Protein AF-A0A933MAH9-F1 (afdb_monomer_lite)

Radius of gyration: 19.7 Å; chains: 1; bounding box: 58×35×57 Å

pLDDT: mean 91.06, std 9.57, range [45.28, 98.75]

Structure (mmCIF, N/CA/C/O backbone):
data_AF-A0A933MAH9-F1
#
_entry.id   AF-A0A933MAH9-F1
#
loop_
_atom_site.group_PDB
_atom_site.id
_atom_site.type_symbol
_atom_site.label_atom_id
_atom_site.label_alt_id
_atom_site.label_comp_id
_atom_site.label_asym_id
_atom_site.label_entity_id
_atom_site.label_seq_id
_atom_site.pdbx_PDB_ins_code
_atom_site.Cartn_x
_atom_site.Cartn_y
_atom_site.Cartn_z
_atom_site.occupancy
_atom_site.B_iso_or_equiv
_atom_site.auth_seq_id
_atom_site.auth_comp_id
_atom_site.auth_asym_id
_atom_site.auth_atom_id
_atom_site.pdbx_PDB_model_num
ATOM 1 N N . MET A 1 1 ? 22.134 16.337 5.109 1.00 45.28 1 MET A N 1
ATOM 2 C CA . MET A 1 1 ? 21.932 15.089 4.341 1.00 45.28 1 MET A CA 1
ATOM 3 C C . MET A 1 1 ? 23.074 14.146 4.664 1.00 45.28 1 MET A C 1
ATOM 5 O O . MET A 1 1 ? 24.211 14.597 4.641 1.00 45.28 1 MET A O 1
ATOM 9 N N . ALA A 1 2 ? 22.791 12.891 5.014 1.00 50.41 2 ALA A N 1
ATOM 10 C CA . ALA A 1 2 ? 23.845 11.886 5.136 1.00 50.41 2 ALA A CA 1
ATOM 11 C C . ALA A 1 2 ? 24.509 11.683 3.763 1.00 50.41 2 ALA A C 1
ATOM 13 O O . ALA A 1 2 ? 23.813 11.666 2.746 1.00 50.41 2 ALA A O 1
ATOM 14 N N . VAL A 1 3 ? 25.836 11.566 3.727 1.00 59.84 3 VAL A N 1
ATOM 15 C CA . VAL A 1 3 ? 26.567 11.226 2.500 1.00 59.84 3 VAL A CA 1
ATOM 16 C C . VAL A 1 3 ? 26.144 9.815 2.085 1.00 59.84 3 VAL A C 1
ATOM 18 O O . VAL A 1 3 ? 26.281 8.875 2.866 1.00 59.84 3 VAL A O 1
ATOM 21 N N . ARG A 1 4 ? 25.585 9.672 0.878 1.00 71.50 4 ARG A N 1
ATOM 22 C CA . ARG A 1 4 ? 25.214 8.374 0.299 1.00 71.50 4 ARG A CA 1
ATOM 23 C C . ARG A 1 4 ? 26.494 7.673 -0.164 1.00 71.50 4 ARG A C 1
ATOM 25 O O . ARG A 1 4 ? 27.022 7.994 -1.223 1.00 71.50 4 ARG A O 1
ATOM 32 N N . ASP A 1 5 ? 27.005 6.740 0.632 1.00 83.75 5 ASP A N 1
ATOM 33 C CA . ASP A 1 5 ? 28.061 5.831 0.183 1.00 83.75 5 ASP A CA 1
ATOM 34 C C . ASP A 1 5 ? 27.448 4.735 -0.701 1.00 83.75 5 ASP A C 1
ATOM 36 O O . ASP A 1 5 ? 26.678 3.898 -0.222 1.00 83.75 5 ASP A O 1
ATOM 40 N N . LEU A 1 6 ? 27.782 4.743 -1.995 1.00 82.94 6 LEU A N 1
ATOM 41 C CA . LEU A 1 6 ? 27.211 3.823 -2.987 1.00 82.94 6 LEU A CA 1
ATOM 42 C C . LEU A 1 6 ? 27.444 2.354 -2.613 1.00 82.94 6 LEU A C 1
ATOM 44 O O . LEU A 1 6 ? 26.554 1.519 -2.780 1.00 82.94 6 LEU A O 1
ATOM 48 N N . LYS A 1 7 ? 28.610 2.041 -2.035 1.00 85.94 7 LYS A N 1
ATOM 49 C CA . LYS A 1 7 ? 28.950 0.682 -1.605 1.00 85.94 7 LYS A CA 1
ATOM 50 C C . LYS A 1 7 ? 28.037 0.206 -0.473 1.00 85.94 7 LYS A C 1
ATOM 52 O O . LYS A 1 7 ? 27.520 -0.910 -0.529 1.00 85.94 7 LYS A O 1
ATOM 57 N N . THR A 1 8 ? 27.811 1.041 0.537 1.00 87.62 8 THR A N 1
ATOM 58 C CA . THR A 1 8 ? 26.914 0.734 1.660 1.00 87.62 8 THR A CA 1
ATOM 59 C C . THR A 1 8 ? 25.459 0.618 1.202 1.00 87.62 8 THR A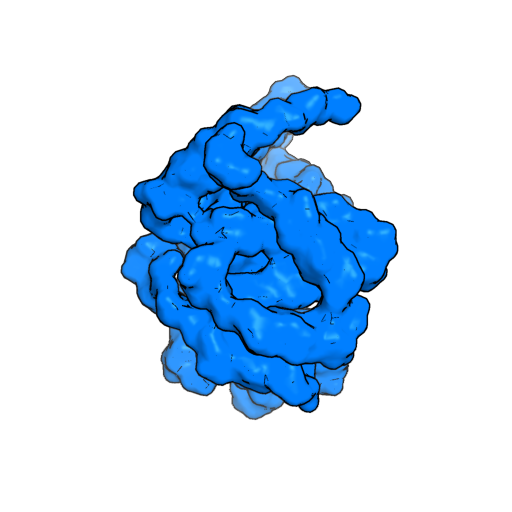 C 1
ATOM 61 O O . THR A 1 8 ? 24.757 -0.313 1.608 1.00 87.62 8 THR A O 1
ATOM 64 N N . GLU A 1 9 ? 25.009 1.497 0.304 1.00 88.56 9 GLU A N 1
ATOM 65 C CA . GLU A 1 9 ? 23.656 1.436 -0.261 1.00 88.56 9 GLU A CA 1
ATOM 66 C C . GLU A 1 9 ? 23.423 0.144 -1.052 1.00 88.56 9 GLU A C 1
ATOM 68 O O . GLU A 1 9 ? 22.397 -0.521 -0.867 1.00 88.56 9 GLU A O 1
ATOM 73 N N . TRP A 1 10 ? 24.402 -0.277 -1.854 1.00 90.75 10 TRP A N 1
ATOM 74 C CA . TRP A 1 10 ? 24.344 -1.552 -2.560 1.00 90.75 10 TRP A CA 1
ATOM 75 C C . TRP A 1 10 ? 24.313 -2.753 -1.612 1.00 90.75 10 TRP A C 1
ATOM 77 O O . TRP A 1 10 ? 23.506 -3.665 -1.801 1.00 90.75 10 TRP A O 1
ATOM 87 N N . LEU A 1 11 ? 25.145 -2.770 -0.564 1.00 92.00 11 LEU A N 1
ATOM 88 C CA . LEU A 1 11 ? 25.129 -3.851 0.430 1.00 92.00 11 LEU A CA 1
ATOM 89 C C . LEU A 1 11 ? 23.759 -3.979 1.104 1.00 92.00 11 LEU A C 1
ATOM 91 O O . LEU A 1 11 ? 23.271 -5.093 1.306 1.00 92.00 11 LEU A O 1
ATOM 95 N N . ARG A 1 12 ? 23.101 -2.849 1.381 1.00 91.62 12 ARG A N 1
ATOM 96 C CA . ARG A 1 12 ? 21.732 -2.818 1.899 1.00 91.62 12 ARG A CA 1
ATOM 97 C C . ARG A 1 12 ? 20.731 -3.421 0.908 1.00 91.62 12 ARG A C 1
ATOM 99 O O . ARG A 1 12 ? 19.920 -4.257 1.306 1.00 91.62 12 ARG A O 1
ATOM 106 N N . VAL A 1 13 ? 20.791 -3.049 -0.376 1.00 93.44 13 VAL A N 1
ATOM 107 C CA . VAL A 1 13 ? 19.940 -3.639 -1.431 1.00 93.44 13 VAL A CA 1
ATOM 108 C C . VAL A 1 13 ? 20.179 -5.141 -1.557 1.00 93.44 13 VAL A C 1
ATOM 110 O O . VAL A 1 13 ? 19.221 -5.914 -1.552 1.00 93.44 13 VAL A O 1
ATOM 113 N N . LYS A 1 14 ? 21.443 -5.574 -1.598 1.00 93.81 14 LYS A N 1
ATOM 114 C CA . LYS A 1 14 ? 21.827 -6.990 -1.645 1.00 93.81 14 LYS A CA 1
ATOM 115 C C . LYS A 1 14 ? 21.250 -7.768 -0.460 1.00 93.81 14 LYS A C 1
ATOM 117 O O . LYS A 1 14 ? 20.713 -8.855 -0.660 1.00 93.81 14 LYS A O 1
ATOM 122 N N . GLY A 1 15 ? 21.319 -7.200 0.745 1.00 94.69 15 GLY A N 1
ATOM 123 C CA . GLY A 1 15 ? 20.722 -7.783 1.946 1.00 94.69 15 GLY A CA 1
ATOM 124 C C . GLY A 1 15 ? 19.216 -7.998 1.799 1.00 94.69 15 GLY A C 1
ATOM 125 O O . GLY A 1 15 ? 18.733 -9.101 2.036 1.00 94.69 15 GLY A O 1
ATOM 126 N N . TYR A 1 16 ? 18.474 -6.990 1.333 1.00 95.06 16 TYR A N 1
ATOM 127 C CA . TYR A 1 16 ? 17.027 -7.123 1.140 1.00 95.06 16 TYR A CA 1
ATOM 128 C C . TYR A 1 16 ? 16.636 -8.051 -0.012 1.00 95.06 16 TYR A C 1
ATOM 130 O O . TYR A 1 16 ? 15.633 -8.753 0.117 1.00 95.06 16 TYR A O 1
ATOM 138 N N . ARG A 1 17 ? 17.420 -8.106 -1.098 1.00 94.94 17 ARG A N 1
ATOM 139 C CA . ARG A 1 17 ? 17.232 -9.073 -2.197 1.00 94.94 17 ARG A CA 1
ATOM 140 C C . ARG A 1 17 ? 17.380 -10.524 -1.722 1.00 94.94 17 ARG A C 1
ATOM 142 O O . ARG A 1 17 ? 16.740 -11.403 -2.282 1.00 94.94 17 ARG A O 1
ATOM 149 N N . ALA A 1 18 ? 18.194 -10.772 -0.694 1.00 95.06 18 ALA A N 1
ATOM 150 C CA . ALA A 1 18 ? 18.368 -12.100 -0.103 1.00 95.06 18 ALA A CA 1
ATOM 151 C C . ALA A 1 18 ? 17.252 -12.493 0.888 1.00 95.06 18 ALA A C 1
ATOM 153 O O . ALA A 1 18 ? 17.200 -13.640 1.323 1.00 95.06 18 ALA A O 1
ATOM 154 N N . MET A 1 19 ? 16.369 -11.561 1.266 1.00 95.62 19 MET A N 1
ATOM 155 C CA . MET A 1 19 ? 15.245 -11.831 2.165 1.00 95.62 19 MET A CA 1
ATOM 156 C C . MET A 1 19 ? 14.000 -12.257 1.385 1.00 95.62 19 MET A C 1
ATOM 158 O O . MET A 1 19 ? 13.736 -11.771 0.282 1.00 95.62 19 MET A O 1
ATOM 162 N N . THR A 1 20 ? 13.175 -13.103 1.998 1.00 94.62 20 THR A N 1
ATOM 163 C CA . THR A 1 20 ? 11.819 -13.355 1.500 1.00 94.62 20 THR A CA 1
ATOM 164 C C . THR A 1 20 ? 10.941 -12.109 1.700 1.00 94.62 20 THR A C 1
ATOM 166 O O . THR A 1 20 ? 11.200 -11.316 2.614 1.00 94.62 20 THR A O 1
ATOM 169 N N . PRO A 1 21 ? 9.886 -11.916 0.886 1.00 93.44 21 PRO A N 1
ATOM 170 C CA . PRO A 1 21 ? 8.887 -10.875 1.134 1.00 93.44 21 PRO A CA 1
ATOM 171 C C . PRO A 1 21 ? 8.311 -10.928 2.554 1.00 93.44 21 PRO A C 1
ATOM 173 O O . PRO A 1 21 ? 8.257 -9.902 3.230 1.00 93.44 21 PRO A O 1
ATOM 176 N N . GLN A 1 22 ? 7.998 -12.133 3.045 1.00 91.00 22 GLN A N 1
ATOM 177 C CA . GLN A 1 22 ? 7.487 -12.346 4.399 1.00 91.00 22 GLN A CA 1
ATOM 178 C C . GLN A 1 22 ? 8.461 -11.837 5.468 1.00 91.00 22 GLN A C 1
ATOM 180 O O . GLN A 1 22 ? 8.069 -11.091 6.364 1.00 91.00 22 GLN A O 1
ATOM 185 N N . ARG A 1 23 ? 9.764 -12.122 5.329 1.00 93.62 23 ARG A N 1
ATOM 186 C CA . ARG A 1 23 ? 10.766 -11.624 6.278 1.00 93.62 23 ARG A CA 1
ATOM 187 C C . ARG A 1 23 ? 10.844 -10.096 6.293 1.00 93.62 23 ARG A C 1
ATOM 189 O O . ARG A 1 23 ? 11.040 -9.493 7.347 1.00 93.62 23 ARG A O 1
ATOM 196 N N . ARG A 1 24 ? 10.698 -9.448 5.135 1.00 93.56 24 ARG A N 1
ATOM 197 C CA . ARG A 1 24 ? 10.665 -7.979 5.052 1.00 93.56 24 ARG A CA 1
ATOM 198 C C . ARG A 1 24 ? 9.419 -7.405 5.723 1.00 93.56 24 ARG A C 1
ATOM 200 O O . ARG A 1 24 ? 9.513 -6.385 6.407 1.00 93.56 24 ARG A O 1
ATOM 207 N N . PHE A 1 25 ? 8.284 -8.081 5.581 1.00 90.94 25 PHE A N 1
ATOM 208 C CA . PHE A 1 25 ? 7.043 -7.708 6.244 1.00 90.94 25 PHE A CA 1
ATOM 209 C C . PHE A 1 25 ? 7.142 -7.832 7.774 1.00 90.94 25 PHE A C 1
ATOM 211 O O . PHE A 1 25 ? 6.811 -6.881 8.476 1.00 90.94 25 PHE A O 1
ATOM 218 N N . GLU A 1 26 ? 7.712 -8.918 8.302 1.00 91.06 26 GLU A N 1
ATOM 219 C CA . GLU A 1 26 ? 7.963 -9.095 9.746 1.00 91.06 26 GLU A CA 1
ATOM 220 C C . GLU A 1 26 ? 8.827 -7.972 10.340 1.00 91.06 26 GLU A C 1
ATOM 222 O O . GLU A 1 26 ? 8.541 -7.455 11.422 1.00 91.06 26 GLU A O 1
ATOM 227 N N . ILE A 1 27 ? 9.880 -7.552 9.626 1.00 93.31 27 ILE A N 1
ATOM 228 C CA . ILE A 1 27 ? 10.715 -6.418 10.051 1.00 93.31 27 ILE A CA 1
ATOM 229 C C . ILE A 1 27 ? 9.862 -5.146 10.143 1.00 93.31 27 ILE A C 1
ATOM 231 O O . ILE A 1 27 ? 9.955 -4.411 11.128 1.00 93.31 27 ILE A O 1
ATOM 235 N N . ALA A 1 28 ? 9.009 -4.890 9.147 1.00 92.50 28 ALA A N 1
ATOM 236 C CA . ALA A 1 28 ? 8.112 -3.738 9.157 1.00 92.50 28 ALA A CA 1
ATOM 237 C C . ALA A 1 28 ? 7.119 -3.789 10.329 1.00 92.50 28 ALA A C 1
ATOM 239 O O . ALA A 1 28 ? 6.923 -2.778 11.003 1.00 92.50 28 ALA A O 1
ATOM 240 N N . GLN A 1 29 ? 6.559 -4.959 10.641 1.00 88.06 29 GLN A N 1
ATOM 241 C CA . GLN A 1 29 ? 5.685 -5.144 11.803 1.00 88.06 29 GLN A CA 1
ATOM 242 C C . GLN A 1 29 ? 6.402 -4.849 13.120 1.00 88.06 29 GLN A C 1
ATOM 244 O O . GLN A 1 29 ? 5.860 -4.142 13.970 1.00 88.06 29 GLN A O 1
ATOM 249 N N . GLY A 1 30 ? 7.645 -5.315 13.267 1.00 90.06 30 GLY A N 1
ATOM 250 C CA . GLY A 1 30 ? 8.473 -5.006 14.432 1.00 90.06 30 GLY A CA 1
ATOM 251 C C . GLY A 1 30 ? 8.710 -3.502 14.599 1.00 90.06 30 GLY A C 1
ATOM 252 O O . GLY A 1 30 ? 8.605 -2.979 15.713 1.00 90.06 30 GLY A O 1
ATOM 253 N N . LEU A 1 31 ? 8.956 -2.781 13.498 1.00 89.56 31 LEU A N 1
ATOM 254 C CA . LEU A 1 31 ? 9.081 -1.318 13.506 1.00 89.56 31 LEU A CA 1
ATOM 255 C C . LEU A 1 31 ? 7.773 -0.637 13.932 1.00 89.56 31 LEU A C 1
ATOM 257 O O . LEU A 1 31 ? 7.808 0.305 14.726 1.00 89.56 31 LEU A O 1
ATOM 261 N N . ILE A 1 32 ? 6.625 -1.115 13.441 1.00 86.12 32 ILE A N 1
ATOM 262 C CA . ILE A 1 32 ? 5.304 -0.561 13.772 1.00 86.12 32 ILE A CA 1
ATOM 263 C C . ILE A 1 32 ? 4.977 -0.760 15.247 1.00 86.12 32 ILE A C 1
ATOM 265 O O . ILE A 1 32 ? 4.647 0.204 15.944 1.00 86.12 32 ILE A O 1
ATOM 269 N N . HIS A 1 33 ? 5.130 -1.991 15.732 1.00 85.19 33 HIS A N 1
ATOM 270 C CA . HIS A 1 33 ? 4.910 -2.340 17.127 1.00 85.19 33 HIS A CA 1
ATOM 271 C C . HIS A 1 33 ? 5.796 -1.498 18.053 1.00 85.19 33 HIS A C 1
ATOM 273 O O . HIS A 1 33 ? 5.297 -0.842 18.969 1.00 85.19 33 HIS A O 1
ATOM 279 N N . THR A 1 34 ? 7.099 -1.437 17.764 1.00 87.94 34 THR A N 1
ATOM 280 C CA . THR A 1 34 ? 8.054 -0.648 18.555 1.00 87.94 34 THR A CA 1
ATOM 281 C C . THR A 1 34 ? 7.698 0.838 18.544 1.00 87.94 34 THR A C 1
ATOM 283 O O . THR A 1 34 ? 7.695 1.477 19.595 1.00 87.94 34 THR A O 1
ATOM 286 N N . GLY A 1 35 ? 7.342 1.393 17.381 1.00 87.00 35 GLY A N 1
ATOM 287 C CA . GLY A 1 35 ? 6.926 2.788 17.255 1.00 87.00 35 GLY A CA 1
ATOM 288 C C . GLY A 1 35 ? 5.702 3.119 18.113 1.00 87.00 35 GLY A C 1
ATOM 289 O O . GLY A 1 35 ? 5.729 4.096 18.862 1.00 87.00 35 GLY A O 1
ATOM 290 N N . ARG A 1 36 ? 4.656 2.279 18.070 1.00 84.38 36 ARG A N 1
ATOM 291 C CA . ARG A 1 36 ? 3.439 2.458 18.885 1.00 84.38 36 ARG A CA 1
ATOM 292 C C . ARG A 1 36 ? 3.755 2.392 20.382 1.00 84.38 36 ARG A C 1
ATOM 294 O O . ARG A 1 36 ? 3.365 3.299 21.114 1.00 84.38 36 ARG A O 1
ATOM 301 N N . MET A 1 37 ? 4.527 1.392 20.812 1.00 86.31 37 MET A N 1
ATOM 302 C CA . MET A 1 37 ? 4.937 1.230 22.213 1.00 86.31 37 MET A CA 1
ATOM 303 C C . MET A 1 37 ? 5.744 2.424 22.733 1.00 86.31 37 MET A C 1
ATOM 305 O O . MET A 1 37 ? 5.534 2.871 23.862 1.00 86.31 37 MET A O 1
ATOM 309 N N . THR A 1 38 ? 6.653 2.969 21.922 1.00 89.56 38 THR A N 1
ATOM 310 C CA . THR A 1 38 ? 7.436 4.152 22.299 1.00 89.56 38 THR A CA 1
ATOM 311 C C . THR A 1 38 ? 6.543 5.379 22.484 1.00 89.56 38 THR A C 1
ATOM 313 O O . THR A 1 38 ? 6.700 6.098 23.472 1.00 89.56 38 THR A O 1
ATOM 316 N N . VAL A 1 39 ? 5.579 5.612 21.584 1.00 88.75 39 VAL A N 1
ATOM 317 C CA . VAL A 1 39 ? 4.640 6.742 21.712 1.00 88.75 39 VAL A CA 1
ATOM 318 C C . VAL A 1 39 ? 3.745 6.579 22.941 1.00 88.75 39 VAL A C 1
ATOM 320 O O . VAL A 1 39 ? 3.574 7.538 23.691 1.00 88.75 39 VAL A O 1
ATOM 323 N N . GLU A 1 40 ? 3.214 5.379 23.182 1.00 89.12 40 GLU A N 1
ATOM 324 C CA . GLU A 1 40 ? 2.373 5.086 24.347 1.00 89.12 40 GLU A CA 1
ATOM 325 C C . GLU A 1 40 ? 3.113 5.355 25.666 1.00 89.12 40 GLU A C 1
ATOM 327 O O . GLU A 1 40 ? 2.618 6.098 26.517 1.00 89.12 40 GLU A O 1
ATOM 332 N N . ARG A 1 41 ? 4.343 4.843 25.806 1.00 90.06 41 ARG A N 1
ATOM 333 C CA . ARG A 1 41 ? 5.180 5.082 26.993 1.00 90.06 41 ARG A CA 1
ATOM 334 C C . ARG A 1 41 ? 5.495 6.561 27.194 1.00 90.06 41 ARG A C 1
ATOM 336 O O . ARG A 1 41 ? 5.463 7.041 28.324 1.00 90.06 41 ARG A O 1
ATOM 343 N N . ALA A 1 42 ? 5.765 7.296 26.116 1.00 92.44 42 ALA A N 1
ATOM 344 C CA . ALA A 1 42 ? 6.000 8.734 26.200 1.00 92.44 42 ALA A CA 1
ATOM 345 C C . ALA A 1 42 ? 4.755 9.493 26.699 1.00 92.44 42 ALA A C 1
ATOM 347 O O . ALA A 1 42 ? 4.886 10.420 27.498 1.00 92.44 42 ALA A O 1
ATOM 348 N N . ILE A 1 43 ? 3.545 9.096 26.276 1.00 91.38 43 ILE A N 1
ATOM 349 C CA . ILE A 1 43 ? 2.293 9.676 26.790 1.00 91.38 43 ILE A CA 1
ATOM 350 C C . ILE A 1 43 ? 2.147 9.388 28.287 1.00 91.38 43 ILE A C 1
ATOM 352 O O . ILE A 1 43 ? 1.882 10.313 29.053 1.00 91.38 43 ILE A O 1
ATOM 356 N N . GLN A 1 44 ? 2.348 8.137 28.708 1.00 92.31 44 GLN A N 1
ATOM 357 C CA . GLN A 1 44 ? 2.245 7.735 30.115 1.00 92.31 44 GLN A CA 1
ATOM 358 C C . GLN A 1 44 ? 3.238 8.494 31.002 1.00 92.31 44 GLN A C 1
ATOM 360 O O . GLN A 1 44 ? 2.870 8.954 32.077 1.00 92.31 44 GLN A O 1
ATOM 365 N N . GLN A 1 45 ? 4.475 8.695 30.538 1.00 94.44 45 GLN A N 1
ATOM 366 C CA . GLN A 1 45 ? 5.470 9.493 31.262 1.00 94.44 45 GLN A CA 1
ATOM 367 C C . GLN A 1 45 ? 5.048 10.960 31.416 1.00 94.44 45 GLN A C 1
ATOM 369 O O . GLN A 1 45 ? 5.246 11.550 32.474 1.00 94.44 45 GLN A O 1
ATOM 374 N N . GLN A 1 46 ? 4.456 11.557 30.377 1.00 94.25 46 GLN A N 1
ATOM 375 C CA . GLN A 1 46 ? 3.992 12.949 30.408 1.00 94.25 46 GLN A CA 1
ATOM 376 C C . GLN A 1 46 ? 2.700 13.130 31.216 1.00 94.25 46 GLN A C 1
ATOM 378 O O . GLN A 1 46 ? 2.448 14.211 31.746 1.00 94.25 46 GLN A O 1
ATOM 383 N N . ARG A 1 47 ? 1.848 12.101 31.263 1.00 93.81 47 ARG A N 1
ATOM 384 C CA . ARG A 1 47 ? 0.518 12.136 31.879 1.00 93.81 47 ARG A CA 1
ATOM 385 C C . ARG A 1 47 ? 0.236 10.810 32.614 1.00 93.81 47 ARG A C 1
ATOM 387 O O . ARG A 1 47 ? -0.547 9.996 32.122 1.00 93.81 47 ARG A O 1
ATOM 394 N N . PRO A 1 48 ? 0.833 10.594 33.801 1.00 92.06 48 PRO A N 1
ATOM 395 C CA . PRO A 1 48 ? 0.815 9.298 34.495 1.00 92.06 48 PRO A CA 1
ATOM 396 C C . PRO A 1 48 ? -0.565 8.870 35.004 1.00 92.06 48 PRO A C 1
ATOM 398 O O . PRO A 1 48 ? -0.801 7.686 35.210 1.00 92.06 48 PRO A O 1
ATOM 401 N N . ASN A 1 49 ? -1.488 9.820 35.171 1.00 94.44 49 ASN A N 1
ATOM 402 C CA . ASN A 1 49 ? -2.823 9.569 35.719 1.00 94.44 49 ASN A CA 1
ATOM 403 C C . ASN A 1 49 ? -3.906 9.416 34.635 1.00 94.44 49 ASN A C 1
ATOM 405 O O . ASN A 1 49 ? -5.092 9.492 34.951 1.00 94.44 49 ASN A O 1
ATOM 409 N N . LEU A 1 50 ? -3.534 9.262 33.356 1.00 90.56 50 LEU A N 1
ATOM 410 C CA . LEU A 1 50 ? -4.523 9.005 32.306 1.00 90.56 50 LEU A CA 1
ATOM 411 C C . LEU A 1 50 ? -5.211 7.662 32.539 1.00 90.56 50 LEU A C 1
ATOM 413 O O . LEU A 1 50 ? -4.560 6.649 32.795 1.00 90.56 50 LEU A O 1
ATOM 417 N N . SER A 1 51 ? -6.531 7.643 32.363 1.00 88.81 51 SER A N 1
ATOM 418 C CA . SER A 1 51 ? -7.251 6.382 32.231 1.00 88.81 51 SER A CA 1
ATOM 419 C C . SER A 1 51 ? -6.726 5.616 31.008 1.00 88.81 51 SER A C 1
ATOM 421 O O . SER A 1 51 ? -6.256 6.220 30.039 1.00 88.81 51 SER A O 1
ATOM 423 N N . ALA A 1 52 ? -6.848 4.285 31.003 1.00 82.56 52 ALA A N 1
ATOM 424 C CA . ALA A 1 52 ? -6.476 3.477 29.837 1.00 82.56 52 ALA A CA 1
ATOM 425 C C . ALA A 1 52 ? -7.188 3.954 28.554 1.00 82.56 52 ALA A C 1
ATOM 427 O O . ALA A 1 52 ? -6.608 3.940 27.469 1.00 82.56 52 ALA A O 1
ATOM 428 N N . ARG A 1 53 ? -8.427 4.444 28.692 1.00 80.06 53 ARG A N 1
ATOM 429 C CA . ARG A 1 53 ? -9.226 4.976 27.588 1.00 80.06 53 ARG A CA 1
ATOM 430 C C . ARG A 1 53 ? -8.688 6.308 27.065 1.00 80.06 53 ARG A C 1
ATOM 432 O O . ARG A 1 53 ? -8.606 6.487 25.854 1.00 80.06 53 ARG A O 1
ATOM 439 N N . ASP A 1 54 ? -8.313 7.230 27.946 1.00 85.19 54 ASP A N 1
ATOM 440 C CA . ASP A 1 54 ? -7.786 8.534 27.531 1.00 85.19 54 ASP A CA 1
ATOM 441 C C . ASP A 1 54 ? -6.363 8.438 26.975 1.00 85.19 54 ASP A C 1
ATOM 443 O O . ASP A 1 54 ? -6.031 9.154 26.030 1.00 85.19 54 ASP A O 1
ATOM 447 N N . LEU A 1 55 ? -5.540 7.528 27.510 1.00 86.12 55 LEU A N 1
ATOM 448 C CA . LEU A 1 55 ? -4.231 7.189 26.944 1.00 86.12 55 LEU A CA 1
ATOM 449 C C . LEU A 1 55 ? -4.363 6.748 25.488 1.00 86.12 55 LEU A C 1
ATOM 451 O O . LEU A 1 55 ? -3.630 7.203 24.613 1.00 86.12 55 LEU A O 1
ATOM 455 N N . GLU A 1 56 ? -5.320 5.874 25.225 1.00 80.19 56 GLU A N 1
ATOM 456 C CA . GLU A 1 56 ? -5.552 5.353 23.894 1.00 80.19 56 GLU A CA 1
ATOM 457 C C . GLU A 1 56 ? -6.115 6.410 22.931 1.00 80.19 56 GLU A C 1
ATOM 459 O O . GLU A 1 56 ? -5.663 6.516 21.792 1.00 80.19 56 GLU A O 1
ATOM 464 N N . ILE A 1 57 ? -7.047 7.249 23.393 1.00 81.38 57 ILE A N 1
ATOM 465 C CA . ILE A 1 57 ? -7.547 8.386 22.608 1.00 81.38 57 ILE A CA 1
ATOM 466 C C . ILE A 1 57 ? -6.406 9.353 22.263 1.00 81.38 57 ILE A C 1
ATOM 468 O O . ILE A 1 57 ? -6.323 9.847 21.138 1.00 81.38 57 ILE A O 1
ATOM 472 N N . GLU A 1 58 ? -5.508 9.621 23.211 1.00 85.00 58 GLU A N 1
ATOM 473 C CA . GLU A 1 58 ? -4.312 10.430 22.975 1.00 85.00 58 GLU A CA 1
ATOM 474 C C . GLU A 1 58 ? -3.367 9.758 21.969 1.00 85.00 58 GLU A C 1
ATOM 476 O O . GLU A 1 58 ? -2.835 10.433 21.087 1.00 85.00 58 GLU A O 1
ATOM 481 N N . LEU A 1 59 ? -3.200 8.435 22.031 1.00 82.25 59 LEU A N 1
ATOM 482 C CA . LEU A 1 59 ? -2.425 7.689 21.043 1.00 82.25 59 LEU A CA 1
ATOM 483 C C . LEU A 1 59 ? -3.026 7.848 19.636 1.00 82.25 59 LEU A C 1
ATOM 485 O O . LEU A 1 59 ? -2.298 8.155 18.694 1.00 82.25 59 LEU A O 1
ATOM 489 N N . TRP A 1 60 ? -4.347 7.739 19.483 1.00 77.62 60 TRP A N 1
ATOM 490 C CA . TRP A 1 60 ? -5.019 7.964 18.196 1.00 77.62 60 TRP A CA 1
ATOM 491 C C . TRP A 1 60 ? -4.922 9.399 17.706 1.00 77.62 60 TRP A C 1
ATOM 493 O O . TRP A 1 60 ? -4.704 9.610 16.518 1.00 77.62 60 TRP A O 1
ATOM 503 N N . ASN A 1 61 ? -5.008 10.384 18.600 1.00 80.94 61 ASN A N 1
ATOM 504 C CA . ASN A 1 61 ? -4.767 11.781 18.243 1.00 80.94 61 ASN A CA 1
ATOM 505 C C . ASN A 1 61 ? -3.385 11.980 17.622 1.00 80.94 61 ASN A C 1
ATOM 507 O O . ASN A 1 61 ? -3.237 12.771 16.691 1.00 80.94 61 ASN A O 1
ATOM 511 N N . ARG A 1 62 ? -2.376 11.269 18.135 1.00 80.88 62 ARG A N 1
ATOM 512 C CA . ARG A 1 62 ? -1.000 11.351 17.638 1.00 80.88 62 ARG A CA 1
ATOM 513 C C . ARG A 1 62 ? -0.780 10.548 16.357 1.00 80.88 62 ARG A C 1
ATOM 515 O O . ARG A 1 62 ? 0.038 10.957 15.542 1.00 80.88 62 ARG A O 1
ATOM 522 N N . ILE A 1 63 ? -1.487 9.430 16.178 1.00 73.81 63 ILE A N 1
ATOM 523 C CA . ILE A 1 63 ? -1.339 8.555 15.004 1.00 73.81 63 ILE A CA 1
ATOM 524 C C . ILE A 1 63 ? -2.188 9.045 13.822 1.00 73.81 63 ILE A C 1
ATOM 526 O O . ILE A 1 63 ? -1.667 9.155 12.718 1.00 73.81 63 ILE A O 1
ATOM 530 N N . TYR A 1 64 ? -3.465 9.361 14.047 1.00 72.94 64 TYR A N 1
ATOM 531 C CA . TYR A 1 64 ? -4.453 9.663 13.000 1.00 72.94 64 TYR A CA 1
ATOM 532 C C . TYR A 1 64 ? -4.913 11.134 12.978 1.00 72.94 64 TYR A C 1
ATOM 534 O O . TYR A 1 64 ? -5.601 11.556 12.049 1.00 72.94 64 TYR A O 1
ATOM 542 N N . GLY A 1 65 ? -4.535 11.936 13.979 1.00 72.69 65 GLY A N 1
ATOM 543 C CA . GLY A 1 65 ? -4.866 13.362 14.069 1.00 72.69 65 GLY A CA 1
ATOM 544 C C . GLY A 1 65 ? -6.080 13.687 14.952 1.00 72.69 65 GLY A C 1
ATOM 545 O O . GLY A 1 65 ? -6.844 12.819 15.365 1.00 72.69 65 GLY A O 1
ATOM 546 N N . ARG A 1 66 ? -6.275 14.982 15.253 1.00 65.19 66 ARG A N 1
ATOM 547 C CA . ARG A 1 66 ? -7.242 15.447 16.274 1.00 65.19 66 ARG A CA 1
ATOM 548 C C . ARG A 1 66 ? -8.720 15.209 15.947 1.00 65.19 66 ARG A C 1
ATOM 550 O O . ARG A 1 66 ? -9.501 14.958 16.856 1.00 65.19 66 ARG A O 1
ATOM 557 N N . GLY A 1 67 ? -9.099 15.242 14.667 1.00 65.06 67 GLY A N 1
ATOM 558 C CA . GLY A 1 67 ? -10.483 14.972 14.246 1.00 65.06 67 GLY A CA 1
ATOM 559 C C . GLY A 1 67 ? -10.904 13.508 14.427 1.00 65.06 67 GLY A C 1
ATOM 560 O O . GLY A 1 67 ? -12.093 13.206 14.502 1.00 65.06 67 GLY A O 1
ATOM 561 N N . TRP A 1 68 ? -9.935 12.595 14.541 1.00 66.12 68 TRP A N 1
ATOM 562 C CA . TRP A 1 68 ? -10.196 11.168 14.715 1.00 66.12 68 TRP A CA 1
ATOM 563 C C . TRP A 1 68 ? -10.626 10.811 16.134 1.00 66.12 68 TRP A C 1
ATOM 565 O O . TRP A 1 68 ? -11.560 10.032 16.306 1.00 66.12 68 TRP A O 1
ATOM 575 N N . ALA A 1 69 ? -10.007 11.395 17.160 1.00 65.31 69 ALA A N 1
ATOM 576 C CA . ALA A 1 69 ? -10.355 11.081 18.545 1.00 65.31 69 ALA A CA 1
ATOM 577 C C . ALA A 1 69 ? -11.818 11.362 18.883 1.00 65.31 69 ALA A C 1
ATOM 579 O O . ALA A 1 69 ? -12.419 10.610 19.643 1.00 65.31 69 ALA A O 1
ATOM 580 N N . GLU A 1 70 ? -12.388 12.434 18.339 1.00 68.75 70 GLU A N 1
ATOM 581 C CA . GLU A 1 70 ? -13.769 12.818 18.620 1.00 68.75 70 GLU A CA 1
ATOM 582 C C . GLU A 1 70 ? -14.761 11.798 18.051 1.00 68.75 70 GLU A C 1
ATOM 584 O O . GLU A 1 70 ? -15.640 11.333 18.775 1.00 68.75 70 GLU A O 1
ATOM 589 N N . ARG A 1 71 ? -14.527 11.327 16.817 1.00 68.56 71 ARG A N 1
ATOM 590 C CA . ARG A 1 71 ? -15.263 10.187 16.244 1.00 68.56 71 ARG A CA 1
ATOM 591 C C . ARG A 1 71 ? -15.073 8.912 17.057 1.00 68.56 71 ARG A C 1
ATOM 593 O O . ARG A 1 71 ? -16.018 8.164 17.251 1.00 68.56 71 ARG A O 1
ATOM 600 N N . MET A 1 72 ? -13.867 8.657 17.558 1.00 68.44 72 MET A N 1
ATOM 601 C CA . MET A 1 72 ? -13.594 7.434 18.312 1.00 68.44 72 MET A CA 1
ATOM 602 C C . MET A 1 72 ? -14.186 7.436 19.728 1.00 68.44 72 MET A C 1
ATOM 604 O O . MET A 1 72 ? -14.432 6.362 20.281 1.00 68.44 72 MET A O 1
ATOM 608 N N . ARG A 1 73 ? -14.422 8.612 20.329 1.00 71.62 73 ARG A N 1
ATOM 609 C CA . ARG A 1 73 ? -15.071 8.735 21.646 1.00 71.62 73 ARG A CA 1
ATOM 610 C C . ARG A 1 73 ? -16.522 8.260 21.620 1.00 71.62 73 ARG A C 1
ATOM 612 O O . ARG A 1 73 ? -16.962 7.702 22.620 1.00 71.62 73 ARG A O 1
ATOM 619 N N . SER A 1 74 ? -17.235 8.457 20.510 1.00 68.25 74 SER A N 1
ATOM 620 C CA . SER A 1 74 ? -18.648 8.082 20.376 1.00 68.25 74 SER A CA 1
ATOM 621 C C . SER A 1 74 ? -18.875 6.614 20.002 1.00 68.25 74 SER A C 1
ATOM 623 O O . SER A 1 74 ? -20.008 6.142 20.060 1.00 68.25 74 SER A O 1
ATOM 625 N N . LEU A 1 75 ? -17.822 5.873 19.645 1.00 65.75 75 LEU A N 1
ATOM 626 C CA . LEU A 1 75 ? -17.937 4.463 19.285 1.00 65.75 75 LEU A CA 1
ATOM 627 C C . LEU A 1 75 ? -18.063 3.574 20.526 1.00 65.75 75 LEU A C 1
ATOM 629 O O . LEU A 1 75 ? -17.209 3.598 21.419 1.00 65.75 75 LEU A O 1
ATOM 633 N N . ALA A 1 76 ? -19.103 2.736 20.541 1.00 61.34 76 ALA A N 1
ATOM 634 C CA . ALA A 1 76 ? -19.225 1.631 21.481 1.00 61.34 76 ALA A CA 1
ATOM 635 C C . ALA A 1 76 ? -18.076 0.650 21.226 1.00 61.34 76 ALA A C 1
ATOM 637 O O . ALA A 1 76 ? -17.966 0.072 20.147 1.00 61.34 76 ALA A O 1
ATOM 638 N N . ARG A 1 77 ? -17.163 0.509 22.188 1.00 65.31 77 ARG A N 1
ATOM 639 C CA . ARG A 1 77 ? -15.918 -0.222 21.957 1.00 65.31 77 ARG A CA 1
ATOM 640 C C . ARG A 1 77 ? -16.037 -1.679 22.393 1.00 65.31 77 ARG A C 1
ATOM 642 O O . ARG A 1 77 ? -16.380 -1.956 23.541 1.00 65.31 77 ARG A O 1
ATOM 649 N N . LYS A 1 78 ? -15.646 -2.601 21.511 1.00 66.31 78 LYS A N 1
ATOM 650 C CA . LYS A 1 78 ? -15.283 -3.973 21.895 1.00 66.31 78 LYS A CA 1
ATOM 651 C C . LYS A 1 78 ? -13.890 -3.960 22.538 1.00 66.31 78 LYS A C 1
ATOM 653 O O . LYS A 1 78 ? -13.019 -3.206 22.104 1.00 66.31 78 LYS A O 1
ATOM 658 N N . GLY A 1 79 ? -13.684 -4.740 23.602 1.00 70.31 79 GLY A N 1
ATOM 659 C CA . GLY A 1 79 ? -12.404 -4.791 24.327 1.00 70.31 79 GLY A CA 1
ATOM 660 C C . GLY A 1 79 ? -11.216 -5.039 23.388 1.00 70.31 79 GLY A C 1
ATOM 661 O O . GLY A 1 79 ? -11.358 -5.770 22.410 1.00 70.31 79 GLY A O 1
ATOM 662 N N . LYS A 1 80 ? -10.067 -4.399 23.657 1.00 74.75 80 LYS A N 1
ATOM 663 C CA . LYS A 1 80 ? -8.850 -4.549 22.838 1.00 74.75 80 LYS A CA 1
ATOM 664 C C . LYS A 1 80 ? -8.436 -6.021 22.789 1.00 74.75 80 LYS A C 1
ATOM 666 O O . LYS A 1 80 ? -8.373 -6.661 23.837 1.00 74.75 80 LYS A O 1
ATOM 671 N N . GLN A 1 81 ? -8.153 -6.535 21.595 1.00 76.62 81 GLN A N 1
ATOM 672 C CA . GLN A 1 81 ? -7.818 -7.946 21.387 1.00 76.62 81 GLN A CA 1
ATOM 673 C C . GLN A 1 81 ? -6.306 -8.165 21.230 1.00 76.62 81 GLN A C 1
ATOM 675 O O . GLN A 1 81 ? -5.855 -9.303 21.296 1.00 76.62 81 GLN A O 1
ATOM 680 N N . ASN A 1 82 ? -5.521 -7.086 21.094 1.00 77.94 82 ASN A N 1
ATOM 681 C CA . ASN A 1 82 ? -4.078 -7.113 20.823 1.00 77.94 82 ASN A CA 1
ATOM 682 C C . ASN A 1 82 ? -3.748 -7.932 19.571 1.00 77.94 82 ASN A C 1
ATOM 684 O O . ASN A 1 82 ? -2.754 -8.653 19.520 1.00 77.94 82 ASN A O 1
ATOM 688 N N . MET A 1 83 ? -4.615 -7.814 18.573 1.00 82.56 83 MET A N 1
ATOM 689 C CA . MET A 1 83 ? -4.461 -8.467 17.288 1.00 82.56 83 MET A CA 1
ATOM 690 C C . MET A 1 83 ? -3.481 -7.686 16.407 1.00 82.56 83 MET A C 1
ATOM 692 O O . MET A 1 83 ? -3.482 -6.455 16.399 1.00 82.56 83 MET A O 1
ATOM 696 N N . GLU A 1 84 ? -2.650 -8.388 15.639 1.00 86.75 84 GLU A N 1
ATOM 697 C CA . GLU A 1 84 ? -1.753 -7.729 14.700 1.00 86.75 84 GLU A CA 1
ATOM 698 C C . GLU A 1 84 ? -2.519 -7.093 13.529 1.00 86.75 84 GLU A C 1
ATOM 700 O O . GLU A 1 84 ? -3.469 -7.669 12.996 1.00 86.75 84 GLU A O 1
ATOM 705 N N . ASP A 1 85 ? -2.051 -5.930 13.067 1.00 88.81 85 ASP A N 1
ATOM 706 C CA . ASP A 1 85 ? -2.712 -5.130 12.025 1.00 88.81 85 ASP A CA 1
ATOM 707 C C . ASP A 1 85 ? -3.004 -5.940 10.736 1.00 88.81 85 ASP A C 1
ATOM 709 O O . ASP A 1 85 ? -4.048 -5.783 10.106 1.00 88.81 85 ASP A O 1
ATOM 713 N N . TRP A 1 86 ? -2.139 -6.889 10.365 1.00 91.12 86 TRP A N 1
ATOM 714 C CA . TRP A 1 86 ? -2.340 -7.737 9.181 1.00 91.12 86 TRP A CA 1
ATOM 715 C C . TRP A 1 86 ? -3.517 -8.715 9.304 1.00 91.12 86 TRP A C 1
ATOM 717 O O . TRP A 1 86 ? -4.129 -9.058 8.290 1.00 91.12 86 TRP A O 1
ATOM 727 N N . ARG A 1 87 ? -3.876 -9.148 10.520 1.00 93.81 87 ARG A N 1
ATOM 728 C CA . ARG A 1 87 ? -5.054 -9.999 10.743 1.00 93.81 87 ARG A CA 1
ATOM 729 C C . ARG A 1 87 ? -6.341 -9.210 10.522 1.00 93.81 87 ARG A C 1
ATOM 731 O O . ARG A 1 87 ? -7.290 -9.759 9.974 1.00 93.81 87 ARG A O 1
ATOM 738 N N . VAL A 1 88 ? -6.352 -7.914 10.862 1.00 94.06 88 VAL A N 1
ATOM 739 C CA . VAL A 1 88 ? -7.466 -7.004 10.532 1.00 94.06 88 VAL A CA 1
ATOM 740 C C . VAL A 1 88 ? -7.685 -6.975 9.020 1.00 94.06 88 VAL A C 1
ATOM 742 O O . VAL A 1 88 ? -8.802 -7.175 8.547 1.00 94.06 88 VAL A O 1
ATOM 745 N N . VAL A 1 89 ? -6.606 -6.776 8.259 1.00 95.88 89 VAL A N 1
ATOM 746 C CA . VAL A 1 89 ? -6.652 -6.737 6.790 1.00 95.88 89 VAL A CA 1
ATOM 747 C C . VAL A 1 89 ? -7.096 -8.084 6.214 1.00 95.88 89 VAL A C 1
ATOM 749 O O . VAL A 1 89 ? -7.903 -8.120 5.288 1.00 95.88 89 VAL A O 1
ATOM 752 N N . SER A 1 90 ? -6.628 -9.193 6.791 1.00 95.94 90 SER A N 1
ATOM 753 C CA . SER A 1 90 ? -6.985 -10.548 6.350 1.00 95.94 90 SER A CA 1
ATOM 754 C C . SER A 1 90 ? -8.482 -10.836 6.494 1.00 95.94 90 SER A C 1
ATOM 756 O O . SER A 1 90 ? -9.062 -11.439 5.597 1.00 95.94 90 SER A O 1
ATOM 758 N N . LYS A 1 91 ? -9.136 -10.337 7.555 1.00 96.00 91 LYS A N 1
ATOM 759 C CA . LYS A 1 91 ? -10.598 -10.445 7.714 1.00 96.00 91 LYS A CA 1
ATOM 760 C C . LYS A 1 91 ? -11.361 -9.738 6.595 1.00 96.00 91 LYS A C 1
ATOM 762 O O . LYS A 1 91 ? -12.302 -10.299 6.043 1.00 96.00 91 LYS A O 1
ATOM 767 N N . ILE A 1 92 ? -10.940 -8.522 6.235 1.00 97.50 92 ILE A N 1
ATOM 768 C CA . ILE A 1 92 ? -11.551 -7.774 5.125 1.00 97.50 92 ILE A CA 1
ATOM 769 C C . ILE A 1 92 ? -11.374 -8.562 3.824 1.00 97.50 92 ILE A C 1
ATOM 771 O O . ILE A 1 92 ? -12.333 -8.764 3.087 1.00 97.50 92 ILE A O 1
ATOM 775 N N . ILE A 1 93 ? -10.158 -9.047 3.563 1.00 97.81 93 ILE A N 1
ATOM 776 C CA . ILE A 1 93 ? -9.830 -9.828 2.367 1.00 97.81 93 ILE A CA 1
ATOM 777 C C . ILE A 1 93 ? -10.668 -11.102 2.264 1.00 97.81 93 ILE A C 1
ATOM 779 O O . ILE A 1 93 ? -11.176 -11.390 1.185 1.00 97.81 93 ILE A O 1
ATOM 783 N N . GLN A 1 94 ? -10.842 -11.836 3.364 1.00 97.06 94 GLN A N 1
ATOM 784 C CA . GLN A 1 94 ? -11.653 -13.049 3.381 1.00 97.06 94 GLN A CA 1
ATOM 785 C C . GLN A 1 94 ? -13.086 -12.760 2.916 1.00 97.06 94 GLN A C 1
ATOM 787 O O . GLN A 1 94 ? -13.588 -13.440 2.024 1.00 97.06 94 GLN A O 1
ATOM 792 N N . VAL A 1 95 ? -13.707 -11.692 3.430 1.00 97.69 95 VAL A N 1
ATOM 793 C CA . VAL A 1 95 ? -15.047 -11.268 2.995 1.00 97.69 95 VAL A CA 1
ATOM 794 C C . VAL A 1 95 ? -15.064 -10.897 1.509 1.00 97.69 95 VAL A C 1
ATOM 796 O O . VAL A 1 95 ? -16.020 -11.230 0.810 1.00 97.69 95 VAL A O 1
ATOM 799 N N . LEU A 1 96 ? -14.025 -10.232 0.994 1.00 98.00 96 LEU A N 1
ATOM 800 C CA . LEU A 1 96 ? -13.936 -9.911 -0.435 1.00 98.00 96 LEU A CA 1
ATOM 801 C C . LEU A 1 96 ? -13.836 -11.181 -1.297 1.00 98.00 96 LEU A C 1
ATOM 803 O O . LEU A 1 96 ? -14.534 -11.283 -2.308 1.00 98.00 96 LEU A O 1
ATOM 807 N N . GLU A 1 97 ? -13.012 -12.154 -0.899 1.00 97.25 97 GLU A N 1
ATOM 808 C CA . GLU A 1 97 ? -12.835 -13.414 -1.631 1.00 97.25 97 GLU A CA 1
ATOM 809 C C . GLU A 1 97 ? -14.095 -14.290 -1.608 1.00 97.25 97 GLU A C 1
ATOM 811 O O . GLU A 1 97 ? -14.513 -14.763 -2.666 1.00 97.25 97 GLU A O 1
ATOM 816 N N . GLU A 1 98 ? -14.745 -14.444 -0.450 1.00 97.12 98 GLU A N 1
ATOM 817 C CA . GLU A 1 98 ? -15.992 -15.214 -0.289 1.00 97.12 98 GLU A CA 1
ATOM 818 C C . GLU A 1 98 ? -17.115 -14.718 -1.212 1.00 97.12 98 GLU A C 1
ATOM 820 O O . GLU A 1 98 ? -17.949 -15.498 -1.674 1.00 97.12 98 GLU A O 1
ATOM 825 N N . HIS A 1 99 ? -17.102 -13.426 -1.538 1.00 96.38 99 HIS A N 1
ATOM 826 C CA . HIS A 1 99 ? -18.118 -12.778 -2.364 1.00 96.38 99 HIS A CA 1
ATOM 827 C C . HIS A 1 99 ? -17.649 -12.463 -3.786 1.00 96.38 99 HIS A C 1
ATOM 829 O O . HIS A 1 99 ? -18.334 -11.747 -4.527 1.00 96.38 99 HIS A O 1
ATOM 835 N N . GLY A 1 100 ? -16.486 -12.993 -4.177 1.00 96.44 100 GLY A N 1
ATOM 836 C CA . GLY A 1 100 ? -15.933 -12.844 -5.518 1.00 96.44 100 GLY A CA 1
ATOM 837 C C . GLY A 1 100 ? -15.677 -11.388 -5.910 1.00 96.44 100 GLY A C 1
ATOM 838 O O . GLY A 1 100 ? -15.842 -11.045 -7.080 1.00 96.44 100 GLY A O 1
ATOM 839 N N . ILE A 1 101 ? -15.317 -10.527 -4.953 1.00 97.25 101 ILE A N 1
ATOM 840 C CA . ILE A 1 101 ? -14.960 -9.124 -5.185 1.00 97.25 101 ILE A CA 1
ATOM 841 C C . ILE A 1 101 ? -13.455 -9.060 -5.490 1.00 97.25 101 ILE A C 1
ATOM 843 O O . ILE A 1 101 ? -12.640 -9.302 -4.596 1.00 97.25 101 ILE A O 1
ATOM 847 N N . PRO A 1 102 ? -13.042 -8.740 -6.733 1.00 96.88 102 PRO A N 1
ATOM 848 C CA . PRO A 1 102 ? -11.629 -8.611 -7.063 1.00 96.88 102 PRO A CA 1
ATOM 849 C C . PRO A 1 102 ? -10.971 -7.503 -6.244 1.00 96.88 102 PRO A C 1
ATOM 851 O O . PRO A 1 102 ? -11.515 -6.405 -6.113 1.00 96.88 102 PRO A O 1
ATOM 854 N N . TYR A 1 103 ? -9.773 -7.779 -5.735 1.00 97.81 103 TYR A N 1
ATOM 855 C CA . TYR A 1 103 ? -9.008 -6.826 -4.945 1.00 97.81 103 TYR A CA 1
ATOM 856 C C . TYR A 1 103 ? -7.503 -6.976 -5.175 1.00 97.81 103 TYR A C 1
ATOM 858 O O . TYR A 1 103 ? -7.035 -7.985 -5.706 1.00 97.81 103 TYR A O 1
ATOM 866 N N . ALA A 1 104 ? -6.741 -5.985 -4.725 1.00 98.00 104 ALA A N 1
ATOM 867 C CA . ALA A 1 104 ? -5.304 -6.085 -4.529 1.00 98.00 104 ALA A CA 1
ATOM 868 C C . ALA A 1 104 ? -4.879 -5.233 -3.327 1.00 98.00 104 ALA A C 1
ATOM 870 O O . ALA A 1 104 ? -5.360 -4.114 -3.159 1.00 98.00 104 ALA A O 1
ATOM 871 N N . ILE A 1 105 ? -3.950 -5.734 -2.514 1.00 98.06 105 ILE A N 1
ATOM 872 C CA . ILE A 1 105 ? -3.243 -4.926 -1.519 1.00 98.06 105 ILE A CA 1
ATOM 873 C C . ILE A 1 105 ? -2.328 -3.951 -2.262 1.00 98.06 105 ILE A C 1
ATOM 875 O O . ILE A 1 105 ? -1.513 -4.364 -3.093 1.00 98.06 105 ILE A O 1
ATOM 879 N N . VAL A 1 106 ? -2.458 -2.662 -1.957 1.00 97.38 106 VAL A N 1
ATOM 880 C CA . VAL A 1 106 ? -1.701 -1.574 -2.588 1.00 97.38 106 VAL A CA 1
ATOM 881 C C . VAL A 1 106 ? -0.927 -0.774 -1.536 1.00 97.38 106 VAL A C 1
ATOM 883 O O . VAL A 1 106 ? -0.653 -1.258 -0.432 1.00 97.38 106 VAL A O 1
ATOM 886 N N . GLY A 1 107 ? -0.487 0.433 -1.895 1.00 95.56 107 GLY A N 1
ATOM 887 C CA . GLY A 1 107 ? 0.002 1.407 -0.928 1.00 95.56 107 GLY A CA 1
ATOM 888 C C . GLY A 1 107 ? 1.232 0.932 -0.161 1.00 95.56 107 GLY A C 1
ATOM 889 O O . GLY A 1 107 ? 2.233 0.518 -0.754 1.00 95.56 107 GLY A O 1
ATOM 890 N N . GLY A 1 108 ? 1.216 1.090 1.162 1.00 95.62 108 GLY A N 1
ATOM 891 C CA . GLY A 1 108 ? 2.391 0.792 1.980 1.00 95.62 108 GLY A CA 1
ATOM 892 C C . GLY A 1 108 ? 2.731 -0.684 2.104 1.00 95.62 108 GLY A C 1
ATOM 893 O O . GLY A 1 108 ? 3.907 -1.041 2.046 1.00 95.62 108 GLY A O 1
ATOM 894 N N . TYR A 1 109 ? 1.720 -1.541 2.210 1.00 96.44 109 TYR A N 1
ATOM 895 C CA . TYR A 1 109 ? 1.927 -2.980 2.348 1.00 96.44 109 TYR A CA 1
ATOM 896 C C . TYR A 1 109 ? 2.543 -3.567 1.073 1.00 96.44 109 TYR A C 1
ATOM 898 O O . TYR A 1 109 ? 3.496 -4.337 1.165 1.00 96.44 109 TYR A O 1
ATOM 906 N N . SER A 1 110 ? 2.081 -3.138 -0.110 1.00 96.88 110 SER A N 1
ATOM 907 C CA . SER A 1 110 ? 2.682 -3.557 -1.387 1.00 96.88 110 SER A CA 1
ATOM 908 C C . SER A 1 110 ? 4.139 -3.093 -1.517 1.00 96.88 110 SER A C 1
ATOM 910 O O . SER A 1 110 ? 5.018 -3.873 -1.887 1.00 96.88 110 SER A O 1
ATOM 912 N N . ALA A 1 111 ? 4.440 -1.848 -1.127 1.00 97.56 111 ALA A N 1
ATOM 913 C CA . ALA A 1 111 ? 5.810 -1.328 -1.150 1.00 97.56 111 ALA A CA 1
ATOM 914 C C . ALA A 1 111 ? 6.758 -2.076 -0.199 1.00 97.56 111 ALA A C 1
ATOM 916 O O . ALA A 1 111 ? 7.920 -2.276 -0.537 1.00 97.56 111 ALA A O 1
ATOM 917 N N . ILE A 1 112 ? 6.276 -2.522 0.964 1.00 96.56 112 ILE A N 1
ATOM 918 C CA . ILE A 1 112 ? 7.056 -3.348 1.898 1.00 96.56 112 ILE A CA 1
ATOM 919 C C . ILE A 1 112 ? 7.278 -4.752 1.327 1.00 96.56 112 ILE A C 1
ATOM 921 O O . ILE A 1 112 ? 8.389 -5.278 1.403 1.00 96.56 112 ILE A O 1
ATOM 925 N N . TYR A 1 113 ? 6.238 -5.354 0.745 1.00 96.25 113 TYR A N 1
ATOM 926 C CA . TYR A 1 113 ? 6.292 -6.715 0.215 1.00 96.25 113 TYR A CA 1
ATOM 927 C C . TYR A 1 113 ? 7.325 -6.836 -0.919 1.00 96.25 113 TYR A C 1
ATOM 929 O O . TYR A 1 113 ? 8.222 -7.690 -0.881 1.00 96.25 113 TYR A O 1
ATOM 937 N N . TRP A 1 114 ? 7.265 -5.922 -1.891 1.00 97.12 114 TRP A N 1
ATOM 938 C CA . TRP A 1 114 ? 8.184 -5.899 -3.034 1.00 97.12 114 TRP A CA 1
ATOM 939 C C . TRP A 1 114 ? 9.500 -5.175 -2.758 1.00 97.12 114 TRP A C 1
ATOM 941 O O . TRP A 1 114 ? 10.508 -5.467 -3.399 1.00 97.12 114 TRP A O 1
ATOM 951 N N . GLY A 1 115 ? 9.493 -4.227 -1.828 1.00 96.56 115 GLY A N 1
ATOM 952 C CA . GLY A 1 115 ? 10.585 -3.301 -1.580 1.00 96.56 115 GLY A CA 1
ATOM 953 C C . GLY A 1 115 ? 11.170 -3.446 -0.182 1.00 96.56 115 GLY A C 1
ATOM 954 O O . GLY A 1 115 ? 11.430 -4.547 0.297 1.00 96.56 115 GLY A O 1
ATOM 955 N N . ARG A 1 116 ? 11.476 -2.310 0.448 1.00 94.62 116 ARG A N 1
ATOM 956 C CA . ARG A 1 116 ? 12.191 -2.252 1.729 1.00 94.62 116 ARG A CA 1
ATOM 957 C C . ARG A 1 116 ? 11.205 -2.230 2.905 1.00 94.62 116 ARG A C 1
ATOM 959 O O . ARG A 1 116 ? 10.188 -1.541 2.816 1.00 94.62 116 ARG A O 1
ATOM 966 N N . PRO A 1 117 ? 11.528 -2.880 4.038 1.00 93.69 117 PRO A N 1
ATOM 967 C CA . PRO A 1 117 ? 10.769 -2.706 5.269 1.00 93.69 117 PRO A CA 1
ATOM 968 C C . PRO A 1 117 ? 10.748 -1.239 5.696 1.00 93.69 117 PRO A C 1
ATOM 970 O O . PRO A 1 117 ? 11.785 -0.571 5.710 1.00 93.69 117 PRO A O 1
ATOM 973 N N . ARG A 1 118 ? 9.572 -0.750 6.086 1.00 91.69 118 ARG A N 1
ATOM 974 C CA . ARG A 1 118 ? 9.394 0.588 6.651 1.00 91.69 118 ARG A CA 1
ATOM 975 C C . ARG A 1 118 ? 8.159 0.650 7.540 1.00 91.69 118 ARG A C 1
ATOM 977 O O . ARG A 1 118 ? 7.302 -0.224 7.493 1.00 91.69 118 ARG A O 1
ATOM 984 N N . PHE A 1 119 ? 8.049 1.723 8.312 1.00 88.31 119 PHE A N 1
ATOM 985 C CA . PHE A 1 119 ? 6.863 2.005 9.115 1.00 88.31 119 PHE A CA 1
ATOM 986 C C . PHE A 1 119 ? 5.667 2.405 8.230 1.00 88.31 119 PHE A C 1
ATOM 988 O O . PHE A 1 119 ? 5.829 3.148 7.259 1.00 88.31 119 PHE A O 1
ATOM 995 N N . THR A 1 120 ? 4.468 1.930 8.564 1.00 87.50 120 THR A N 1
ATOM 996 C CA . THR A 1 120 ? 3.183 2.313 7.951 1.00 87.50 120 THR A CA 1
ATOM 997 C C . THR A 1 120 ? 2.106 2.337 9.032 1.00 87.50 120 THR A C 1
ATOM 999 O O . THR A 1 120 ? 2.250 1.630 10.025 1.00 87.50 120 THR A O 1
ATOM 1002 N N . GLN A 1 121 ? 1.065 3.157 8.880 1.00 83.25 121 GLN A N 1
ATOM 1003 C CA . GLN A 1 121 ? 0.027 3.329 9.915 1.00 83.25 121 GLN A CA 1
ATOM 1004 C C . GLN A 1 121 ? -1.328 2.740 9.523 1.00 83.25 121 GLN A C 1
ATOM 1006 O O . GLN A 1 121 ? -2.177 2.538 10.383 1.00 83.25 121 GLN A O 1
ATOM 1011 N N . ASP A 1 122 ? -1.512 2.468 8.240 1.00 88.75 122 ASP A N 1
ATOM 1012 C CA . ASP A 1 122 ? -2.723 1.954 7.626 1.00 88.75 122 ASP A CA 1
ATOM 1013 C C . ASP A 1 122 ? -2.378 0.905 6.562 1.00 88.75 122 ASP A C 1
ATOM 1015 O O . ASP A 1 122 ? -1.206 0.644 6.243 1.00 88.75 122 ASP A O 1
ATOM 1019 N N . ALA A 1 123 ? -3.431 0.265 6.068 1.00 94.62 123 ALA A N 1
ATOM 1020 C CA . ALA A 1 123 ? -3.397 -0.606 4.909 1.00 94.62 123 ALA A CA 1
ATOM 1021 C C . ALA A 1 123 ? -4.333 -0.059 3.832 1.00 94.62 123 ALA A C 1
ATOM 1023 O O . ALA A 1 123 ? -5.389 0.490 4.140 1.00 94.62 123 ALA A O 1
ATOM 1024 N N . ASP A 1 124 ? -3.956 -0.277 2.579 1.00 97.31 124 ASP A N 1
ATOM 1025 C CA . ASP A 1 124 ? -4.694 0.183 1.413 1.00 97.31 124 ASP A CA 1
ATOM 1026 C C . ASP A 1 124 ? -5.077 -1.020 0.548 1.00 97.31 124 ASP A C 1
ATOM 1028 O O . ASP A 1 124 ? -4.224 -1.857 0.225 1.00 97.31 124 ASP A O 1
ATOM 1032 N N . LEU A 1 125 ? -6.334 -1.083 0.119 1.00 98.19 125 LEU A N 1
ATOM 1033 C CA . LEU A 1 125 ? -6.827 -2.067 -0.840 1.00 98.19 125 LEU A CA 1
ATOM 1034 C C . LEU A 1 125 ? -7.402 -1.351 -2.062 1.00 98.19 125 LEU A C 1
ATOM 1036 O O . LEU A 1 125 ? -8.162 -0.399 -1.926 1.00 98.19 125 LEU A O 1
ATOM 1040 N N . LEU A 1 126 ? -7.091 -1.837 -3.259 1.00 97.56 126 LEU A N 1
ATOM 1041 C CA . LEU A 1 126 ? -7.835 -1.512 -4.475 1.00 97.56 126 LEU A CA 1
ATOM 1042 C C . LEU A 1 126 ? -8.915 -2.577 -4.664 1.00 97.56 126 LEU A C 1
ATOM 1044 O O . LEU A 1 126 ? -8.581 -3.760 -4.630 1.00 97.56 126 LEU A O 1
ATOM 1048 N N . VAL A 1 127 ? -10.175 -2.190 -4.870 1.00 97.50 127 VAL A N 1
ATOM 1049 C CA . VAL A 1 127 ? -11.310 -3.124 -4.970 1.00 97.50 127 VAL A CA 1
ATOM 1050 C C . VAL A 1 127 ? -12.217 -2.817 -6.165 1.00 97.50 127 VAL A C 1
ATOM 1052 O O . VAL A 1 127 ? -12.510 -1.658 -6.463 1.00 97.50 127 VAL A O 1
ATOM 1055 N N . ASP A 1 128 ? -12.710 -3.861 -6.834 1.00 96.31 128 ASP A N 1
ATOM 1056 C CA . ASP A 1 128 ? -13.782 -3.765 -7.838 1.00 96.31 128 ASP A CA 1
ATOM 1057 C C . ASP A 1 128 ? -15.142 -4.086 -7.203 1.00 96.31 128 ASP A C 1
ATOM 1059 O O . ASP A 1 128 ? -15.758 -5.125 -7.447 1.00 96.31 128 ASP A O 1
ATOM 1063 N N . LEU A 1 129 ? -15.580 -3.192 -6.312 1.00 96.56 129 LEU A N 1
ATOM 1064 C CA . LEU A 1 129 ? -16.839 -3.315 -5.581 1.00 96.56 129 LEU A CA 1
ATOM 1065 C C . LEU A 1 129 ? -18.003 -2.710 -6.378 1.00 96.56 129 LEU A C 1
ATOM 1067 O O . LEU A 1 129 ? -17.963 -1.548 -6.792 1.00 96.56 129 LEU A O 1
ATOM 1071 N N . LYS A 1 130 ? -19.083 -3.480 -6.546 1.00 96.31 130 LYS A N 1
ATOM 1072 C CA . LYS A 1 130 ? -20.293 -3.044 -7.260 1.00 96.31 130 LYS A CA 1
ATOM 1073 C C . LYS A 1 130 ? -21.375 -2.564 -6.301 1.00 96.31 130 LYS A C 1
ATOM 1075 O O . LYS A 1 130 ? -21.488 -3.039 -5.175 1.00 96.31 130 LYS A O 1
ATOM 1080 N N . MET A 1 131 ? -22.256 -1.688 -6.792 1.00 97.50 131 MET A N 1
ATOM 1081 C CA . MET A 1 131 ? -23.374 -1.142 -6.006 1.00 97.50 131 MET A CA 1
ATOM 1082 C C . MET A 1 131 ? -24.280 -2.239 -5.415 1.00 97.50 131 MET A C 1
ATOM 1084 O O . MET A 1 131 ? -24.755 -2.121 -4.291 1.00 97.50 131 MET A O 1
ATOM 1088 N N . SER A 1 132 ? -24.472 -3.341 -6.144 1.00 97.62 132 SER A N 1
ATOM 1089 C CA . SER A 1 132 ? -25.255 -4.498 -5.693 1.00 97.62 132 SER A CA 1
ATOM 1090 C C . SER A 1 132 ? -24.612 -5.285 -4.544 1.00 97.62 132 SER A C 1
ATOM 1092 O O . SER A 1 132 ? -25.302 -6.054 -3.887 1.00 97.62 132 SER A O 1
ATOM 1094 N N . GLN A 1 133 ? -23.310 -5.113 -4.294 1.00 97.69 133 GLN A N 1
ATOM 1095 C CA . GLN A 1 133 ? -22.554 -5.828 -3.257 1.00 97.69 133 GLN A CA 1
ATOM 1096 C C . GLN A 1 133 ? -22.408 -5.013 -1.960 1.00 97.69 133 GLN A C 1
ATOM 1098 O O . GLN A 1 133 ? -21.864 -5.513 -0.981 1.00 97.69 133 GLN A O 1
ATOM 1103 N N . VAL A 1 134 ? -22.908 -3.771 -1.920 1.00 97.94 134 VAL A N 1
ATOM 1104 C CA . VAL A 1 134 ? -22.750 -2.881 -0.757 1.00 97.94 134 VAL A CA 1
ATOM 1105 C C . VAL A 1 134 ? -23.424 -3.443 0.491 1.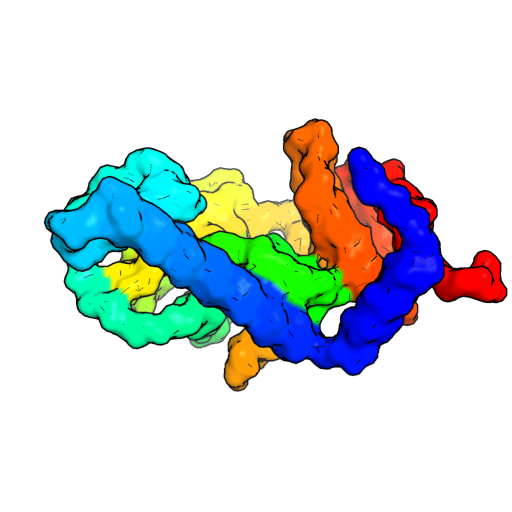00 97.94 134 VAL A C 1
ATOM 1107 O O . VAL A 1 134 ? -22.804 -3.471 1.548 1.00 97.94 134 VAL A O 1
ATOM 1110 N N . ASN A 1 135 ? -24.680 -3.896 0.387 1.00 97.25 135 ASN A N 1
ATOM 1111 C CA . ASN A 1 135 ? -25.414 -4.435 1.542 1.00 97.25 135 ASN A CA 1
ATOM 1112 C C . ASN A 1 135 ? -24.680 -5.612 2.164 1.00 97.25 135 ASN A C 1
ATOM 1114 O O . ASN A 1 135 ? -24.478 -5.635 3.371 1.00 97.25 135 ASN A O 1
ATOM 1118 N N . LEU A 1 136 ? -24.211 -6.505 1.304 1.00 95.75 136 LEU A N 1
ATOM 1119 C CA . LEU A 1 136 ? -23.480 -7.690 1.684 1.00 95.75 136 LEU A CA 1
ATOM 1120 C C . LEU A 1 136 ? -22.183 -7.353 2.430 1.00 95.75 136 LEU A C 1
ATOM 1122 O O . LEU A 1 136 ? -21.918 -7.918 3.485 1.00 95.75 136 LEU A O 1
ATOM 1126 N N . LEU A 1 137 ? -21.402 -6.392 1.924 1.00 96.62 137 LEU A N 1
ATOM 1127 C CA . LEU A 1 137 ? -20.148 -5.993 2.565 1.00 96.62 137 LEU A CA 1
ATOM 1128 C C . LEU A 1 137 ? -20.404 -5.353 3.937 1.00 96.62 137 LEU A C 1
ATOM 1130 O O . LEU A 1 137 ? -19.675 -5.616 4.890 1.00 96.62 137 LEU A O 1
ATOM 1134 N N . VAL A 1 138 ? -21.448 -4.522 4.032 1.00 96.75 138 VAL A N 1
ATOM 1135 C CA . VAL A 1 138 ? -21.864 -3.892 5.291 1.00 96.75 138 VAL A CA 1
ATOM 1136 C C . VAL A 1 138 ? -22.282 -4.947 6.308 1.00 96.75 138 VAL A C 1
ATOM 1138 O O . VAL A 1 138 ? -21.790 -4.926 7.429 1.00 96.75 138 VAL A O 1
ATOM 1141 N N . GLU A 1 139 ? -23.144 -5.881 5.919 1.00 96.31 139 GLU A N 1
ATOM 1142 C CA . GLU A 1 139 ? -23.639 -6.946 6.795 1.00 96.31 139 GLU A CA 1
ATOM 1143 C C . GLU A 1 139 ? -22.510 -7.860 7.285 1.00 96.31 139 GLU A C 1
ATOM 1145 O O . GLU A 1 139 ? -22.459 -8.176 8.470 1.00 96.31 139 GLU A O 1
ATOM 1150 N N . ALA A 1 140 ? -21.561 -8.215 6.414 1.00 96.69 140 ALA A N 1
ATOM 1151 C CA . ALA A 1 140 ? -20.447 -9.091 6.766 1.00 96.69 140 ALA A CA 1
ATOM 1152 C C . ALA A 1 140 ? -19.420 -8.450 7.721 1.00 96.69 140 ALA A C 1
ATOM 1154 O O . ALA A 1 140 ? -18.713 -9.168 8.427 1.00 96.69 140 ALA A O 1
ATOM 1155 N N . LEU A 1 141 ? -19.301 -7.116 7.744 1.00 96.19 141 LEU A N 1
ATOM 1156 C CA . LEU A 1 141 ? -18.238 -6.418 8.483 1.00 96.19 141 LEU A CA 1
ATOM 1157 C C . LEU A 1 141 ? -18.735 -5.551 9.650 1.00 96.19 141 LEU A C 1
ATOM 1159 O O . LEU A 1 141 ? -17.928 -5.210 10.516 1.00 96.19 141 LEU A O 1
ATOM 1163 N N . ALA A 1 142 ? -20.022 -5.195 9.717 1.00 93.19 142 ALA A N 1
ATOM 1164 C CA . ALA A 1 142 ? -20.553 -4.239 10.701 1.00 93.19 142 ALA A CA 1
ATOM 1165 C C . ALA A 1 142 ? -20.337 -4.646 12.171 1.00 93.19 142 ALA A C 1
ATOM 1167 O O . ALA A 1 142 ? -20.219 -3.781 13.041 1.00 93.19 142 ALA A O 1
ATOM 1168 N N . ASP A 1 143 ? -20.234 -5.945 12.456 1.00 91.75 143 ASP A N 1
ATOM 1169 C CA . ASP A 1 143 ? -20.003 -6.435 13.815 1.00 91.75 143 ASP A CA 1
ATOM 1170 C C . ASP A 1 143 ? -18.612 -6.078 14.347 1.00 91.75 143 ASP A C 1
ATOM 1172 O O . ASP A 1 143 ? -18.442 -5.862 15.550 1.00 91.75 143 ASP A O 1
ATOM 1176 N N . GLU A 1 144 ? -17.598 -6.036 13.486 1.00 91.44 144 GLU A N 1
ATOM 1177 C CA . GLU A 1 144 ? -16.200 -5.835 13.888 1.00 91.44 144 GLU A CA 1
ATOM 1178 C C . GLU A 1 144 ? -15.630 -4.496 13.421 1.00 91.44 144 GLU A C 1
ATOM 1180 O O . GLU A 1 144 ? -14.657 -4.000 13.994 1.00 91.44 144 GLU A O 1
ATOM 1185 N N . PHE A 1 145 ? -16.253 -3.879 12.419 1.00 92.25 145 PHE A N 1
ATOM 1186 C CA . PHE A 1 145 ? -15.775 -2.664 11.782 1.00 92.25 145 PHE A CA 1
ATOM 1187 C C . PHE A 1 145 ? -16.794 -1.539 11.885 1.00 92.25 145 PHE A C 1
ATOM 1189 O O . PHE A 1 145 ? -18.000 -1.743 11.786 1.00 92.25 145 PHE A O 1
ATOM 1196 N N . VAL A 1 146 ? -16.292 -0.320 12.044 1.00 90.19 146 VAL A N 1
ATOM 1197 C CA . VAL A 1 146 ? -17.064 0.876 11.717 1.00 90.19 146 VAL A CA 1
ATOM 1198 C C . VAL A 1 146 ? -17.076 0.999 10.203 1.00 90.19 146 VAL A C 1
ATOM 1200 O O . VAL A 1 146 ? -16.020 1.098 9.576 1.00 90.19 146 VAL A O 1
ATOM 1203 N N . ILE A 1 147 ? -18.277 0.980 9.639 1.00 92.00 147 ILE A N 1
ATOM 1204 C CA . ILE A 1 147 ? -18.530 0.953 8.203 1.00 92.00 147 ILE A CA 1
ATOM 1205 C C . ILE A 1 147 ? -19.754 1.825 7.904 1.00 92.00 147 ILE A C 1
ATOM 1207 O O . ILE A 1 147 ? -20.762 1.748 8.605 1.00 92.00 147 ILE A O 1
ATOM 1211 N N . SER A 1 148 ? -19.670 2.683 6.883 1.00 93.50 148 SER A N 1
ATOM 1212 C CA . SER A 1 148 ? -20.796 3.515 6.435 1.00 93.50 148 SER A CA 1
ATOM 1213 C C . SER A 1 148 ? -21.245 3.072 5.054 1.00 93.50 148 SER A C 1
ATOM 1215 O O . SER A 1 148 ? -20.486 3.121 4.086 1.00 93.50 148 SER A O 1
ATOM 1217 N N . ARG A 1 149 ? -22.512 2.668 4.971 1.00 96.88 149 ARG A N 1
ATOM 1218 C CA . ARG A 1 149 ? -23.173 2.298 3.721 1.00 96.88 149 ARG A CA 1
ATOM 1219 C C . ARG A 1 149 ? -23.137 3.448 2.719 1.00 96.88 149 ARG A C 1
ATOM 1221 O O . ARG A 1 149 ? -22.795 3.236 1.561 1.00 96.88 149 ARG A O 1
ATOM 1228 N N . GLU A 1 150 ? -23.460 4.650 3.175 1.00 96.94 150 GLU A N 1
ATOM 1229 C CA . GLU A 1 150 ? -23.519 5.864 2.364 1.00 96.94 150 GLU A CA 1
ATOM 1230 C C . GLU A 1 150 ? -22.133 6.204 1.809 1.00 96.94 150 GLU A C 1
ATOM 1232 O O . GLU A 1 150 ? -21.996 6.427 0.609 1.00 96.94 150 GLU A O 1
ATOM 1237 N N . ALA A 1 151 ? -21.088 6.129 2.644 1.00 95.94 151 ALA A N 1
ATOM 1238 C CA . ALA A 1 151 ? -19.712 6.370 2.213 1.00 95.94 151 ALA A CA 1
ATOM 1239 C C . ALA A 1 151 ? -19.255 5.379 1.132 1.00 95.94 151 ALA A C 1
ATOM 1241 O O . ALA A 1 151 ? -18.594 5.776 0.175 1.00 95.94 151 ALA A O 1
ATOM 1242 N N . ILE A 1 152 ? -19.634 4.100 1.242 1.00 98.00 152 ILE A N 1
ATOM 1243 C CA . ILE A 1 152 ? -19.330 3.095 0.213 1.00 98.00 152 ILE A CA 1
ATOM 1244 C C . ILE A 1 152 ? -20.060 3.425 -1.094 1.00 98.00 152 ILE A C 1
ATOM 1246 O O . ILE A 1 152 ? -19.464 3.382 -2.171 1.00 98.00 152 ILE A O 1
ATOM 1250 N N . GLN A 1 153 ? -21.350 3.760 -1.020 1.00 98.31 153 GLN A N 1
ATOM 1251 C CA . GLN A 1 153 ? -22.140 4.120 -2.200 1.00 98.31 153 GLN A CA 1
ATOM 1252 C C . GLN A 1 153 ? -21.567 5.359 -2.898 1.00 98.31 153 GLN A C 1
ATOM 1254 O O . GLN A 1 153 ? -21.456 5.377 -4.127 1.00 98.31 153 GLN A O 1
ATOM 1259 N N . ASP A 1 154 ? -21.163 6.370 -2.130 1.00 98.06 154 ASP A N 1
ATOM 1260 C CA . ASP A 1 154 ? -20.483 7.561 -2.637 1.00 98.06 154 ASP A CA 1
ATOM 1261 C C . ASP A 1 154 ? -19.148 7.212 -3.286 1.00 98.06 154 ASP A C 1
ATOM 1263 O O . ASP A 1 154 ? -18.910 7.622 -4.422 1.00 98.06 154 ASP A O 1
ATOM 1267 N N . ALA A 1 155 ? -18.328 6.380 -2.639 1.00 97.88 155 ALA A N 1
ATOM 1268 C CA . ALA A 1 155 ? -17.051 5.944 -3.188 1.00 97.88 155 ALA A CA 1
ATOM 1269 C C . ALA A 1 155 ? -17.208 5.225 -4.534 1.00 97.88 155 ALA A C 1
ATOM 1271 O O . ALA A 1 155 ? -16.459 5.494 -5.475 1.00 97.88 155 ALA A O 1
ATOM 1272 N N . ILE A 1 156 ? -18.226 4.369 -4.676 1.00 97.69 156 ILE A N 1
ATOM 1273 C CA . ILE A 1 156 ? -18.525 3.685 -5.943 1.00 97.69 156 ILE A CA 1
ATOM 1274 C C . ILE A 1 156 ? -18.946 4.688 -7.023 1.00 97.69 156 ILE A C 1
ATOM 1276 O O . ILE A 1 156 ? -18.469 4.603 -8.159 1.00 97.69 156 ILE A O 1
ATOM 1280 N N . ARG A 1 157 ? -19.829 5.642 -6.690 1.00 96.81 157 ARG A N 1
ATOM 1281 C CA . ARG A 1 157 ? -20.320 6.658 -7.639 1.00 96.81 157 ARG A CA 1
ATOM 1282 C C . ARG A 1 157 ? -19.211 7.593 -8.108 1.00 96.81 157 ARG A C 1
ATOM 1284 O O . ARG A 1 157 ? -19.125 7.884 -9.298 1.00 96.81 157 ARG A O 1
ATOM 1291 N N . LEU A 1 158 ? -18.379 8.046 -7.177 1.00 96.12 158 LEU A N 1
ATOM 1292 C CA . LEU A 1 158 ? -17.333 9.038 -7.412 1.00 96.12 158 LEU A CA 1
ATOM 1293 C C . LEU A 1 158 ? -15.997 8.418 -7.832 1.00 96.12 158 LEU A C 1
ATOM 1295 O O . LEU A 1 158 ? -15.081 9.156 -8.181 1.00 96.12 158 LEU A O 1
ATOM 1299 N N . ARG A 1 159 ? -15.885 7.081 -7.820 1.00 94.50 159 ARG A N 1
ATOM 1300 C CA . ARG A 1 159 ? -14.622 6.353 -8.035 1.00 94.50 159 ARG A CA 1
ATOM 1301 C C . ARG A 1 159 ? -13.523 6.847 -7.092 1.00 94.50 159 ARG A C 1
ATOM 1303 O O . ARG A 1 159 ? -12.395 7.099 -7.508 1.00 94.50 159 ARG A O 1
ATOM 1310 N N . SER A 1 160 ? -13.893 7.007 -5.827 1.00 95.56 160 SER A N 1
ATOM 1311 C CA . SER A 1 160 ? -13.013 7.438 -4.744 1.00 95.56 160 SER A CA 1
ATOM 1312 C C . SER A 1 160 ? -12.784 6.298 -3.750 1.00 95.56 160 SER A C 1
ATOM 1314 O O . SER A 1 160 ? -13.017 5.127 -4.054 1.00 95.56 160 SER A O 1
ATOM 1316 N N . GLU A 1 161 ? -12.308 6.635 -2.559 1.00 95.62 161 GLU A N 1
ATOM 1317 C CA . GLU A 1 161 ? -12.112 5.699 -1.458 1.00 95.62 161 GLU A CA 1
ATOM 1318 C C . GLU A 1 161 ? -13.217 5.791 -0.399 1.00 95.62 161 GLU A C 1
ATOM 1320 O O . GLU A 1 161 ? -13.935 6.790 -0.301 1.00 95.62 161 GLU A O 1
ATOM 1325 N N . PHE A 1 162 ? -13.301 4.750 0.424 1.00 96.25 162 PHE A N 1
ATOM 1326 C CA . PHE A 1 162 ? -13.928 4.757 1.744 1.00 96.25 162 PHE A CA 1
ATOM 1327 C C . PHE A 1 162 ? -12.994 4.040 2.727 1.00 96.25 162 PHE A C 1
ATOM 1329 O O . PHE A 1 162 ? -12.070 3.350 2.308 1.00 96.25 162 PHE A O 1
ATOM 1336 N N . ASN A 1 163 ? -13.228 4.169 4.033 1.00 93.94 163 ASN A N 1
ATOM 1337 C CA . ASN A 1 163 ? -12.417 3.478 5.035 1.00 93.94 163 ASN A CA 1
ATOM 1338 C C . ASN A 1 163 ? -13.243 2.567 5.936 1.00 93.94 163 ASN A C 1
ATOM 1340 O O . ASN A 1 163 ? -14.440 2.772 6.144 1.00 93.94 163 ASN A O 1
ATOM 1344 N N . LEU A 1 164 ? -12.557 1.561 6.467 1.00 94.38 164 LEU A N 1
ATOM 1345 C CA . LEU A 1 164 ? -13.025 0.673 7.517 1.00 94.38 164 LEU A CA 1
ATOM 1346 C C . LEU A 1 164 ? -12.145 0.854 8.745 1.00 94.38 164 LEU A C 1
ATOM 1348 O O . LEU A 1 164 ? -10.921 0.957 8.636 1.00 94.38 164 LEU A O 1
ATOM 1352 N N . ILE A 1 165 ? -12.767 0.861 9.921 1.00 89.94 165 ILE A N 1
ATOM 1353 C CA . ILE A 1 165 ? -12.049 0.966 11.194 1.00 89.94 165 ILE A CA 1
ATOM 1354 C C . ILE A 1 165 ? -12.372 -0.257 12.023 1.00 89.94 165 ILE A C 1
ATOM 1356 O O . ILE A 1 165 ? -13.510 -0.420 12.458 1.00 89.94 165 ILE A O 1
ATOM 1360 N N . HIS A 1 166 ? -11.378 -1.093 12.292 1.00 90.88 166 HIS A N 1
ATOM 1361 C CA . HIS A 1 166 ? -11.574 -2.224 13.189 1.00 90.88 166 HIS A CA 1
ATOM 1362 C C . HIS A 1 166 ? -11.825 -1.729 14.615 1.00 90.88 166 HIS A C 1
ATOM 1364 O O . HIS A 1 166 ? -10.984 -1.040 15.187 1.00 90.88 166 HIS A O 1
ATOM 1370 N N . GLN A 1 167 ? -12.965 -2.072 15.210 1.00 85.94 167 GLN A N 1
ATOM 1371 C CA . GLN A 1 167 ? -13.414 -1.475 16.472 1.00 85.94 167 GLN A CA 1
ATOM 1372 C C . GLN A 1 167 ? -12.498 -1.820 17.658 1.00 85.94 167 GLN A C 1
ATOM 1374 O O . GLN A 1 167 ? -12.308 -0.991 18.550 1.00 85.94 167 GLN A O 1
ATOM 1379 N N . ALA A 1 168 ? -11.922 -3.029 17.679 1.00 84.88 168 ALA A N 1
ATOM 1380 C CA . ALA A 1 168 ? -11.101 -3.492 18.800 1.00 84.88 168 ALA A CA 1
ATOM 1381 C C . ALA A 1 168 ? -9.639 -3.024 18.728 1.00 84.88 168 ALA A C 1
ATOM 1383 O O . ALA A 1 168 ? -9.047 -2.761 19.772 1.00 84.88 168 ALA A O 1
ATOM 1384 N N . GLU A 1 169 ? -9.067 -2.885 17.529 1.00 84.81 169 GLU A N 1
ATOM 1385 C CA . GLU A 1 169 ? -7.656 -2.474 17.350 1.00 84.81 169 GLU A CA 1
ATOM 1386 C C . GLU A 1 169 ? -7.497 -1.019 16.909 1.00 84.81 169 GLU A C 1
ATOM 1388 O O . GLU A 1 169 ? -6.417 -0.435 17.024 1.00 84.81 169 GLU A O 1
ATOM 1393 N N . VAL A 1 170 ? -8.585 -0.427 16.413 1.00 81.94 170 VAL A N 1
ATOM 1394 C CA . VAL A 1 170 ? -8.637 0.926 15.849 1.00 81.94 170 VAL A CA 1
ATOM 1395 C C . VAL A 1 170 ? -7.564 1.093 14.783 1.00 81.94 170 VAL A C 1
ATOM 1397 O O . VAL A 1 170 ? -6.758 2.026 14.758 1.00 81.94 170 VAL A O 1
ATOM 1400 N N . PHE A 1 171 ? -7.555 0.094 13.907 1.00 87.31 171 PHE A N 1
ATOM 1401 C CA . PHE A 1 171 ? -6.748 0.045 12.709 1.00 87.31 171 PHE A CA 1
ATOM 1402 C C . PHE A 1 171 ? -7.614 0.474 11.530 1.00 87.31 171 PHE A C 1
ATOM 1404 O O . PHE A 1 171 ? -8.720 -0.047 11.351 1.00 87.31 171 PHE A O 1
ATOM 1411 N N . LYS A 1 172 ? -7.118 1.451 10.771 1.00 90.25 172 LYS A N 1
ATOM 1412 C CA . LYS A 1 172 ? -7.785 1.988 9.586 1.00 90.25 172 LYS A CA 1
ATOM 1413 C C . LYS A 1 172 ? -7.313 1.222 8.352 1.00 90.25 172 LYS A C 1
ATOM 1415 O O . LYS A 1 172 ? -6.113 1.042 8.149 1.00 90.25 172 LYS A O 1
ATOM 1420 N N . THR A 1 173 ? -8.256 0.801 7.522 1.00 95.81 173 THR A N 1
ATOM 1421 C CA . THR A 1 173 ? -7.985 0.271 6.184 1.00 95.81 173 THR A CA 1
ATOM 1422 C C . THR A 1 173 ? -8.743 1.104 5.164 1.00 95.81 173 THR A C 1
ATOM 1424 O O . THR A 1 173 ? -9.962 1.237 5.274 1.00 95.81 173 THR A O 1
ATOM 1427 N N . ASP A 1 174 ? -8.026 1.660 4.193 1.00 96.88 174 ASP A N 1
ATOM 1428 C CA . ASP A 1 174 ? -8.598 2.454 3.109 1.00 96.88 174 ASP A CA 1
ATOM 1429 C C . ASP A 1 174 ? -8.870 1.545 1.900 1.00 96.88 174 ASP A C 1
ATOM 1431 O O . ASP A 1 174 ? -8.018 0.758 1.480 1.00 96.88 174 ASP A O 1
ATOM 1435 N N . LEU A 1 175 ? -10.085 1.611 1.359 1.00 98.06 175 LEU A N 1
ATOM 1436 C CA . LEU A 1 175 ? -10.527 0.839 0.203 1.00 98.06 175 LEU A CA 1
ATOM 1437 C C . LEU A 1 175 ? -10.798 1.798 -0.952 1.00 98.06 175 LEU A C 1
ATOM 1439 O O . LEU A 1 175 ? -11.775 2.546 -0.952 1.00 98.06 175 LEU A O 1
ATOM 1443 N N . TRP A 1 176 ? -9.937 1.736 -1.957 1.00 97.25 176 TRP A N 1
ATOM 1444 C CA . TRP A 1 176 ? -10.028 2.497 -3.190 1.00 97.25 176 TRP A CA 1
ATOM 1445 C C . TRP A 1 176 ? -10.880 1.742 -4.202 1.00 97.25 176 TRP A C 1
ATOM 1447 O O . TRP A 1 176 ? -10.555 0.613 -4.577 1.00 97.25 176 TRP A O 1
ATOM 1457 N N . ILE A 1 177 ? -11.952 2.366 -4.691 1.00 97.38 177 ILE A N 1
ATOM 1458 C CA . ILE A 1 177 ? -12.715 1.807 -5.807 1.00 97.38 177 ILE A CA 1
ATOM 1459 C C . ILE A 1 177 ? -11.871 1.914 -7.071 1.00 97.38 177 ILE A C 1
ATOM 1461 O O . ILE A 1 177 ? -11.414 3.005 -7.415 1.00 97.38 177 ILE A O 1
ATOM 1465 N N . VAL A 1 178 ? -11.698 0.797 -7.785 1.00 92.81 178 VAL A N 1
ATOM 1466 C CA . VAL A 1 178 ? -10.933 0.766 -9.034 1.00 92.81 178 VAL A CA 1
ATOM 1467 C C . VAL A 1 178 ? -11.437 1.858 -9.992 1.00 92.81 178 VAL A C 1
ATOM 1469 O O . VAL A 1 178 ? -12.621 1.862 -10.379 1.00 92.81 178 VAL A O 1
ATOM 1472 N N . PRO A 1 179 ? -10.580 2.826 -10.367 1.00 82.00 179 PRO A N 1
ATOM 1473 C CA . PRO A 1 179 ? -10.963 3.804 -11.365 1.00 82.00 179 PRO A CA 1
ATOM 1474 C C . PRO A 1 179 ? -11.097 3.075 -12.705 1.00 82.00 179 PRO A C 1
ATOM 1476 O O . PRO A 1 179 ? -10.344 2.164 -13.018 1.00 82.00 179 PRO A O 1
ATOM 1479 N N . ASN A 1 180 ? -12.104 3.395 -13.512 1.00 83.06 180 ASN A N 1
ATOM 1480 C CA . ASN A 1 180 ? -12.394 2.623 -14.727 1.00 83.06 180 ASN A CA 1
ATOM 1481 C C . ASN A 1 180 ? -11.492 3.031 -15.912 1.00 83.06 180 ASN A C 1
ATOM 1483 O O . ASN A 1 180 ? -11.988 3.257 -17.017 1.00 83.06 180 ASN A O 1
ATOM 1487 N N . THR A 1 181 ? -10.183 3.184 -15.686 1.00 89.56 181 THR A N 1
ATOM 1488 C CA . THR A 1 181 ? -9.213 3.539 -16.734 1.00 89.56 181 THR A CA 1
ATOM 1489 C C . THR A 1 181 ? -8.518 2.295 -17.297 1.00 89.56 181 THR A C 1
ATOM 1491 O O . THR A 1 181 ? -8.511 1.245 -16.648 1.00 89.56 181 THR A O 1
ATOM 1494 N N . PRO A 1 182 ? -7.900 2.381 -18.493 1.00 91.62 182 PRO A N 1
ATOM 1495 C CA . PRO A 1 182 ? -7.119 1.275 -19.044 1.00 91.62 182 PRO A CA 1
ATOM 1496 C C . PRO A 1 182 ? -6.013 0.774 -18.103 1.00 91.62 182 PRO A C 1
ATOM 1498 O O . PRO A 1 182 ? -5.832 -0.434 -17.985 1.00 91.62 182 PRO A O 1
ATOM 1501 N N . TYR A 1 183 ? -5.318 1.681 -17.406 1.00 93.25 183 TYR A N 1
ATOM 1502 C CA . TYR A 1 183 ? -4.261 1.323 -16.453 1.00 93.25 183 TYR A CA 1
ATOM 1503 C C . TYR A 1 183 ? -4.819 0.558 -15.255 1.00 93.25 183 TYR A C 1
ATOM 1505 O O . TYR A 1 183 ? -4.327 -0.503 -14.892 1.00 93.25 183 TYR A O 1
ATOM 1513 N N . ASP A 1 184 ? -5.881 1.075 -14.647 1.00 86.94 184 ASP A N 1
ATOM 1514 C CA . ASP A 1 184 ? -6.398 0.531 -13.393 1.00 86.94 184 ASP A CA 1
ATOM 1515 C C . ASP A 1 184 ? -7.004 -0.875 -13.573 1.00 86.94 184 ASP A C 1
ATOM 1517 O O . ASP A 1 184 ? -6.909 -1.713 -12.675 1.00 86.94 184 ASP A O 1
ATOM 1521 N N . ARG A 1 185 ? -7.546 -1.186 -14.763 1.00 88.19 185 ARG A N 1
ATOM 1522 C CA . ARG A 1 185 ? -7.937 -2.562 -15.123 1.00 88.19 185 ARG A CA 1
ATOM 1523 C C . ARG A 1 185 ? -6.732 -3.502 -15.166 1.00 88.19 185 ARG A C 1
ATOM 1525 O O . ARG A 1 185 ? -6.804 -4.603 -14.622 1.00 88.19 185 ARG A O 1
ATOM 1532 N N . GLN A 1 186 ? -5.611 -3.050 -15.739 1.00 93.69 186 GLN A N 1
ATOM 1533 C CA . GLN A 1 186 ? -4.373 -3.834 -15.768 1.00 93.69 186 GLN A CA 1
ATOM 1534 C C . GLN A 1 186 ? -3.844 -4.125 -14.364 1.00 93.69 186 GLN A C 1
ATOM 1536 O O . GLN A 1 186 ? -3.380 -5.235 -14.123 1.00 93.69 186 GLN A O 1
ATOM 1541 N N . VAL A 1 187 ? -3.972 -3.186 -13.420 1.00 94.31 187 VAL A N 1
ATOM 1542 C CA . VAL A 1 187 ? -3.528 -3.394 -12.031 1.00 94.31 187 VAL A CA 1
ATOM 1543 C C . VAL A 1 187 ? -4.206 -4.614 -11.400 1.00 94.31 187 VAL A C 1
ATOM 1545 O O . VAL A 1 187 ? -3.535 -5.440 -10.777 1.00 94.31 187 VAL A O 1
ATOM 1548 N N . LEU A 1 188 ? -5.526 -4.757 -11.566 1.00 94.19 188 LEU A N 1
ATOM 1549 C CA . LEU A 1 188 ? -6.244 -5.919 -11.041 1.00 94.19 188 LEU A CA 1
ATOM 1550 C C . LEU A 1 188 ? -5.972 -7.181 -11.861 1.00 94.19 188 LEU A C 1
ATOM 1552 O O . LEU A 1 188 ? -5.849 -8.247 -11.268 1.00 94.19 188 LEU A O 1
ATOM 1556 N N . GLU A 1 189 ? -5.847 -7.105 -13.184 1.00 95.12 189 GLU A N 1
ATOM 1557 C CA . GLU A 1 189 ? -5.528 -8.271 -14.027 1.00 95.12 189 GLU A CA 1
ATOM 1558 C C . GLU A 1 189 ? -4.128 -8.840 -13.741 1.00 95.12 189 GLU A C 1
ATOM 1560 O O . GLU A 1 189 ? -3.938 -10.056 -13.737 1.00 95.12 189 GLU A O 1
ATOM 1565 N N . ARG A 1 190 ? -3.155 -7.969 -13.453 1.00 96.44 190 ARG A N 1
ATOM 1566 C CA . ARG A 1 190 ? -1.742 -8.315 -13.229 1.00 96.44 190 ARG A CA 1
ATOM 1567 C C . ARG A 1 190 ? -1.366 -8.484 -11.760 1.00 96.44 190 ARG A C 1
ATOM 1569 O O . ARG A 1 190 ? -0.191 -8.718 -11.455 1.00 96.44 190 ARG A O 1
ATOM 1576 N N . ARG A 1 191 ? -2.333 -8.376 -10.844 1.00 97.62 191 ARG A N 1
ATOM 1577 C CA . ARG A 1 191 ? -2.114 -8.607 -9.412 1.00 97.62 191 ARG A CA 1
ATOM 1578 C C . ARG A 1 191 ? -1.428 -9.955 -9.181 1.00 97.62 191 ARG A C 1
ATOM 1580 O O . ARG A 1 191 ? -1.708 -10.949 -9.853 1.00 97.62 191 ARG A O 1
ATOM 1587 N N . ARG A 1 192 ? -0.516 -10.005 -8.219 1.00 97.88 192 ARG A N 1
ATOM 1588 C CA . ARG A 1 192 ? 0.298 -11.189 -7.927 1.00 97.88 192 ARG A CA 1
ATOM 1589 C C . ARG A 1 192 ? -0.169 -11.827 -6.630 1.00 97.88 192 ARG A C 1
ATOM 1591 O O . ARG A 1 192 ? -0.426 -11.122 -5.657 1.00 97.88 192 ARG A O 1
ATOM 1598 N N . ARG A 1 193 ? -0.276 -13.160 -6.613 1.00 96.69 193 ARG A N 1
ATOM 1599 C CA . ARG A 1 193 ? -0.446 -13.893 -5.354 1.00 96.69 193 ARG A CA 1
ATOM 1600 C C . ARG A 1 193 ? 0.815 -13.726 -4.507 1.00 96.69 193 ARG A C 1
ATOM 1602 O O . ARG A 1 193 ? 1.925 -13.783 -5.033 1.00 96.69 193 ARG A O 1
ATOM 1609 N N . GLY A 1 194 ? 0.609 -13.525 -3.218 1.00 94.94 194 GLY A N 1
ATOM 1610 C CA . GLY A 1 194 ? 1.636 -13.441 -2.194 1.00 94.94 194 GLY A CA 1
ATOM 1611 C C . GLY A 1 194 ? 1.076 -13.895 -0.851 1.00 94.94 194 GLY A C 1
ATOM 1612 O O . GLY A 1 194 ? -0.003 -14.483 -0.788 1.00 94.94 194 GLY A O 1
ATOM 1613 N N . GLU A 1 195 ? 1.803 -13.592 0.215 1.00 93.94 195 GLU A N 1
ATOM 1614 C CA . GLU A 1 195 ? 1.474 -13.998 1.583 1.00 93.94 195 GLU A CA 1
ATOM 1615 C C . GLU A 1 195 ? 1.341 -12.759 2.465 1.00 93.94 195 GLU A C 1
ATOM 1617 O O . GLU A 1 195 ? 2.146 -11.832 2.361 1.00 93.94 195 GLU A O 1
ATOM 1622 N N . LEU A 1 196 ? 0.329 -12.755 3.328 1.00 92.75 196 LEU A N 1
ATOM 1623 C CA . LEU A 1 196 ? 0.160 -11.783 4.398 1.00 92.75 196 LEU A CA 1
ATOM 1624 C C . LEU A 1 196 ? -0.027 -12.553 5.703 1.00 92.75 196 LEU A C 1
ATOM 1626 O O . LEU A 1 196 ? -1.110 -13.065 5.979 1.00 92.75 196 LEU A O 1
ATOM 1630 N N . GLY A 1 197 ? 1.043 -12.644 6.493 1.00 87.75 197 GLY A N 1
ATOM 1631 C CA . GLY A 1 197 ? 1.045 -13.498 7.678 1.00 87.75 197 GLY A CA 1
ATOM 1632 C C . GLY A 1 197 ? 0.945 -14.967 7.277 1.00 87.75 197 GLY A C 1
ATOM 1633 O O . GLY A 1 197 ? 1.869 -15.490 6.665 1.00 87.75 197 GLY A O 1
ATOM 1634 N N . ASP A 1 198 ? -0.162 -15.621 7.621 1.00 85.31 198 ASP A N 1
ATOM 1635 C CA . ASP A 1 198 ? -0.430 -17.033 7.320 1.00 85.31 198 ASP A CA 1
ATOM 1636 C C . ASP A 1 198 ? -1.370 -17.250 6.115 1.00 85.31 198 ASP A C 1
ATOM 1638 O O . ASP A 1 198 ? -1.607 -18.392 5.718 1.00 85.31 198 ASP A O 1
ATOM 1642 N N . GLY A 1 199 ? -1.892 -16.176 5.510 1.00 89.56 199 GLY A N 1
ATOM 1643 C CA . GLY A 1 199 ? -2.882 -16.240 4.435 1.00 89.56 199 GLY A CA 1
ATOM 1644 C C . GLY A 1 199 ? -2.335 -15.877 3.054 1.00 89.56 199 GLY A C 1
ATOM 1645 O O . GLY A 1 199 ? -1.536 -14.949 2.901 1.00 89.56 199 GLY A O 1
ATOM 1646 N N . ALA A 1 200 ? -2.825 -16.568 2.021 1.00 95.00 200 ALA A N 1
ATOM 1647 C CA . ALA A 1 200 ? -2.572 -16.197 0.634 1.00 95.00 200 ALA A CA 1
ATOM 1648 C C . ALA A 1 200 ? -3.447 -15.002 0.234 1.00 95.00 200 ALA A C 1
ATOM 1650 O O . ALA A 1 200 ? -4.663 -15.024 0.388 1.00 95.00 200 ALA A O 1
ATOM 1651 N N . VAL A 1 201 ? -2.838 -13.969 -0.340 1.00 97.56 201 VAL A N 1
ATOM 1652 C CA . VAL A 1 201 ? -3.530 -12.732 -0.728 1.00 97.56 201 VAL A CA 1
ATOM 1653 C C . VAL A 1 201 ? -3.059 -12.249 -2.095 1.00 97.56 201 VAL A C 1
ATOM 1655 O O . VAL A 1 201 ? -2.076 -12.754 -2.637 1.00 97.56 201 VAL A O 1
ATOM 1658 N N . TYR A 1 202 ? -3.759 -11.283 -2.682 1.00 98.25 202 TYR A N 1
ATOM 1659 C CA . TYR A 1 202 ? -3.290 -10.588 -3.877 1.00 98.25 202 TYR A CA 1
ATOM 1660 C C . TYR A 1 202 ? -2.657 -9.242 -3.533 1.00 98.25 202 TYR A C 1
ATOM 1662 O O . TYR A 1 202 ? -3.274 -8.418 -2.866 1.00 98.25 202 TYR A O 1
ATOM 1670 N N . TYR A 1 203 ? -1.463 -8.994 -4.063 1.00 98.19 203 TYR A N 1
ATOM 1671 C CA . TYR A 1 203 ? -0.801 -7.692 -4.074 1.00 98.19 203 TYR A CA 1
ATOM 1672 C C . TYR A 1 203 ? -0.852 -7.089 -5.476 1.00 98.19 203 TYR A C 1
ATOM 1674 O O . TYR 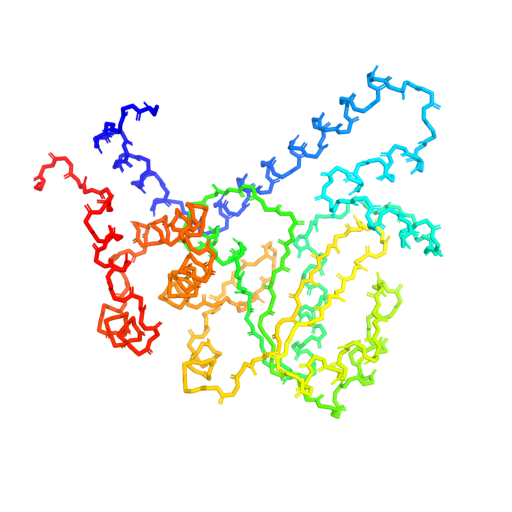A 1 203 ? -0.835 -7.807 -6.480 1.00 98.19 203 TYR A O 1
ATOM 1682 N N . GLN A 1 204 ? -0.851 -5.761 -5.558 1.00 97.19 204 GLN A N 1
ATOM 1683 C CA . GLN A 1 204 ? -0.498 -5.068 -6.794 1.00 97.19 204 GLN A CA 1
ATOM 1684 C C . GLN A 1 204 ? 0.887 -5.537 -7.263 1.00 97.19 204 GLN A C 1
ATOM 1686 O O . GLN A 1 204 ? 1.749 -5.837 -6.439 1.00 97.19 204 GLN A O 1
ATOM 1691 N N . SER A 1 205 ? 1.103 -5.637 -8.577 1.00 98.38 205 SER A N 1
ATOM 1692 C CA . SER A 1 205 ? 2.396 -6.063 -9.131 1.00 98.38 205 SER A CA 1
ATOM 1693 C C . SER A 1 205 ? 3.535 -5.121 -8.690 1.00 98.38 205 SER A C 1
ATOM 1695 O O . SER A 1 205 ? 3.270 -3.964 -8.329 1.00 98.38 205 SER A O 1
ATOM 1697 N N . PRO A 1 206 ? 4.806 -5.561 -8.692 1.00 98.38 206 PRO A N 1
ATOM 1698 C CA . PRO A 1 206 ? 5.908 -4.661 -8.368 1.00 98.38 206 PRO A CA 1
ATOM 1699 C C . PRO A 1 206 ? 6.005 -3.484 -9.355 1.00 98.38 206 PRO A C 1
ATOM 1701 O O . PRO A 1 206 ? 6.252 -2.359 -8.921 1.00 98.38 206 PRO A O 1
ATOM 1704 N N . GLU A 1 207 ? 5.725 -3.694 -10.646 1.00 98.75 207 GLU A N 1
ATOM 1705 C CA . GLU A 1 207 ? 5.690 -2.627 -11.651 1.00 98.75 207 GLU A CA 1
ATOM 1706 C C . GLU A 1 207 ? 4.609 -1.587 -11.337 1.00 98.75 207 GLU A C 1
ATOM 1708 O O . GLU A 1 207 ? 4.879 -0.388 -11.279 1.00 98.75 207 GLU A O 1
ATOM 1713 N N . ASP A 1 208 ? 3.385 -2.043 -11.078 1.00 98.44 208 ASP A N 1
ATOM 1714 C CA . ASP A 1 208 ? 2.258 -1.163 -10.771 1.00 98.44 208 ASP A CA 1
ATOM 1715 C C . ASP A 1 208 ? 2.424 -0.483 -9.400 1.00 98.44 208 ASP A C 1
ATOM 1717 O O . ASP A 1 208 ? 1.952 0.638 -9.188 1.00 98.44 208 ASP A O 1
ATOM 1721 N N . THR A 1 209 ? 3.139 -1.120 -8.466 1.00 98.44 209 THR A N 1
ATOM 1722 C CA . THR A 1 209 ? 3.543 -0.495 -7.200 1.00 98.44 209 THR A CA 1
ATOM 1723 C C . THR A 1 209 ? 4.491 0.674 -7.465 1.00 98.44 209 THR A C 1
ATOM 1725 O O . THR A 1 209 ? 4.263 1.759 -6.941 1.00 98.44 209 THR A O 1
ATOM 1728 N N . ILE A 1 210 ? 5.506 0.510 -8.321 1.00 98.75 210 ILE A N 1
ATOM 1729 C CA . ILE A 1 210 ? 6.396 1.614 -8.722 1.00 98.75 210 ILE A CA 1
ATOM 1730 C C . ILE A 1 210 ? 5.575 2.733 -9.377 1.00 98.75 210 ILE A C 1
ATOM 1732 O O . ILE A 1 210 ? 5.625 3.879 -8.932 1.00 98.75 210 ILE A O 1
ATOM 1736 N N . LEU A 1 211 ? 4.770 2.406 -10.390 1.00 98.62 211 LEU A N 1
ATOM 1737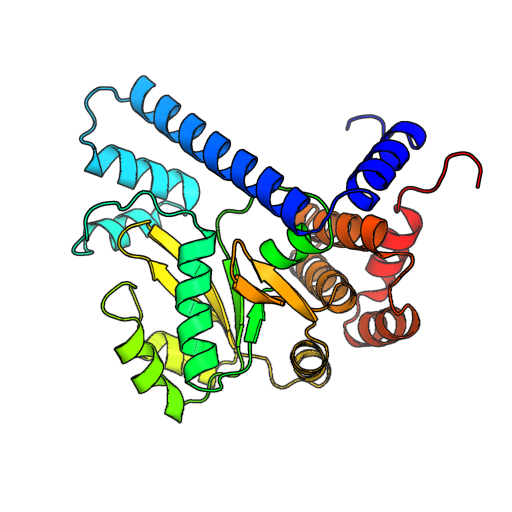 C CA . LEU A 1 211 ? 3.986 3.384 -11.151 1.00 98.62 211 LEU A CA 1
ATOM 1738 C C . LEU A 1 211 ? 2.995 4.157 -10.270 1.00 98.62 211 LEU A C 1
ATOM 1740 O O . LEU A 1 211 ? 2.921 5.385 -10.359 1.00 98.62 211 LEU A O 1
ATOM 1744 N N . SER A 1 212 ? 2.265 3.477 -9.380 1.00 97.31 212 SER A N 1
ATOM 1745 C CA . SER A 1 212 ? 1.318 4.132 -8.468 1.00 97.31 212 SER A CA 1
ATOM 1746 C C . SER A 1 212 ? 2.029 5.062 -7.482 1.00 97.31 212 SER A C 1
ATOM 1748 O O . SER A 1 212 ? 1.595 6.198 -7.285 1.00 97.31 212 SER A O 1
ATOM 1750 N N . LYS A 1 213 ? 3.172 4.648 -6.927 1.00 98.19 213 LYS A N 1
ATOM 1751 C CA . LYS A 1 213 ? 3.997 5.486 -6.049 1.00 98.19 213 LYS A CA 1
ATOM 1752 C C . LYS A 1 213 ? 4.545 6.713 -6.768 1.00 98.19 213 LYS A C 1
ATOM 1754 O O . LYS A 1 213 ? 4.502 7.809 -6.212 1.00 98.19 213 LYS A O 1
ATOM 1759 N N . LEU A 1 214 ? 4.980 6.581 -8.020 1.00 98.69 214 LEU A N 1
ATOM 1760 C CA . LEU A 1 214 ? 5.422 7.727 -8.815 1.00 98.69 214 LEU A CA 1
ATOM 1761 C C . LEU A 1 214 ? 4.274 8.693 -9.141 1.00 98.69 214 LEU A C 1
ATOM 1763 O O . LEU A 1 214 ? 4.472 9.907 -9.070 1.00 98.69 214 LEU A O 1
ATOM 1767 N N . ARG A 1 215 ? 3.059 8.190 -9.404 1.00 97.56 215 ARG A N 1
ATOM 1768 C CA . ARG A 1 215 ? 1.863 9.041 -9.553 1.00 97.56 215 ARG A CA 1
ATOM 1769 C C . ARG A 1 215 ? 1.581 9.838 -8.282 1.00 97.56 215 ARG A C 1
ATOM 1771 O O . ARG A 1 215 ? 1.387 11.047 -8.364 1.00 97.56 215 ARG A O 1
ATOM 1778 N N . TRP A 1 216 ? 1.611 9.192 -7.115 1.00 96.56 216 TRP A N 1
ATOM 1779 C CA . TRP A 1 216 ? 1.423 9.870 -5.827 1.00 96.56 216 TRP A CA 1
ATOM 1780 C C . TRP A 1 216 ? 2.545 10.859 -5.515 1.00 96.56 216 TRP A C 1
ATOM 1782 O O . TRP A 1 216 ? 2.283 11.947 -5.005 1.00 96.56 216 TRP A O 1
ATOM 1792 N N . CYS A 1 217 ? 3.787 10.512 -5.858 1.00 97.88 217 CYS A N 1
ATOM 1793 C CA . CYS A 1 217 ? 4.924 11.416 -5.759 1.00 97.88 217 CYS A CA 1
ATOM 1794 C C . CYS A 1 217 ? 4.667 12.693 -6.563 1.00 97.88 217 CYS A C 1
ATOM 1796 O O . CYS A 1 217 ? 4.774 13.787 -6.013 1.00 97.88 217 CYS A O 1
ATOM 1798 N N . LYS A 1 218 ? 4.261 12.558 -7.829 1.00 97.62 218 LYS A N 1
ATOM 1799 C CA . LYS A 1 218 ? 3.939 13.688 -8.702 1.00 97.62 218 LYS A CA 1
ATOM 1800 C C . LYS A 1 218 ? 2.752 14.505 -8.189 1.00 97.62 218 LYS A C 1
ATOM 1802 O O . LYS A 1 218 ? 2.852 15.725 -8.112 1.00 97.62 218 LYS A O 1
ATOM 1807 N N . ALA A 1 219 ? 1.652 13.849 -7.818 1.00 96.44 219 ALA A N 1
ATOM 1808 C CA . ALA A 1 219 ? 0.433 14.510 -7.348 1.00 96.44 219 ALA A CA 1
ATOM 1809 C C . ALA A 1 219 ? 0.669 15.360 -6.088 1.00 96.44 219 ALA A C 1
ATOM 1811 O O . ALA A 1 219 ? 0.060 16.412 -5.928 1.00 96.44 219 ALA A O 1
ATOM 1812 N N . ALA A 1 220 ? 1.595 14.937 -5.225 1.00 95.38 220 ALA A N 1
ATOM 1813 C CA . ALA A 1 220 ? 2.000 15.667 -4.027 1.00 95.38 220 ALA A CA 1
ATOM 1814 C C . ALA A 1 220 ? 3.097 16.725 -4.278 1.00 95.38 220 ALA A C 1
ATOM 1816 O O . ALA A 1 220 ? 3.746 17.151 -3.326 1.00 95.38 220 ALA A O 1
ATOM 1817 N N . ASN A 1 221 ? 3.336 17.123 -5.534 1.00 95.12 221 ASN A N 1
ATOM 1818 C CA . ASN A 1 221 ? 4.432 18.013 -5.930 1.00 95.12 221 ASN A CA 1
ATOM 1819 C C . ASN A 1 221 ? 5.806 17.535 -5.413 1.00 95.12 221 ASN A C 1
ATOM 1821 O O . ASN A 1 221 ? 6.566 18.296 -4.822 1.00 95.12 221 ASN A O 1
ATOM 1825 N N . PHE A 1 222 ? 6.099 16.255 -5.660 1.00 95.94 222 PHE A N 1
ATOM 1826 C CA . PHE A 1 222 ? 7.284 15.511 -5.226 1.00 95.94 222 PHE A CA 1
ATOM 1827 C C . PHE A 1 222 ? 7.274 15.092 -3.743 1.00 95.94 222 PHE A C 1
ATOM 1829 O O . PHE A 1 222 ? 7.828 15.750 -2.866 1.00 95.94 222 PHE A O 1
ATOM 1836 N N . SER A 1 223 ? 6.700 13.918 -3.459 1.00 96.81 223 SER A N 1
ATOM 1837 C CA . SER A 1 223 ? 6.800 13.271 -2.142 1.00 96.81 223 SER A CA 1
ATOM 1838 C C . SER A 1 223 ? 8.019 12.348 -2.053 1.00 96.81 223 SER A C 1
ATOM 1840 O O . SER A 1 223 ? 8.025 11.265 -2.642 1.00 96.81 223 SER A O 1
ATOM 1842 N N . GLU A 1 224 ? 9.008 12.717 -1.233 1.00 95.56 224 GLU A N 1
ATOM 1843 C CA . GLU A 1 224 ? 10.201 11.890 -0.975 1.00 95.56 224 GLU A CA 1
ATOM 1844 C C . GLU A 1 224 ? 9.854 10.485 -0.471 1.00 95.56 224 GLU A C 1
ATOM 1846 O O . GLU A 1 224 ? 10.501 9.512 -0.847 1.00 95.56 224 GLU A O 1
ATOM 1851 N N . ARG A 1 225 ? 8.799 10.354 0.345 1.00 94.88 225 ARG A N 1
ATOM 1852 C CA . ARG A 1 225 ? 8.335 9.051 0.840 1.00 94.88 225 ARG A CA 1
ATOM 1853 C C . ARG A 1 225 ? 7.846 8.165 -0.303 1.00 94.88 225 ARG A C 1
ATOM 1855 O O . ARG A 1 225 ? 8.228 7.003 -0.370 1.00 94.88 225 ARG A O 1
ATOM 1862 N N . GLN A 1 226 ? 7.007 8.702 -1.190 1.00 97.44 226 GLN A N 1
ATOM 1863 C CA . GLN A 1 226 ? 6.465 7.930 -2.311 1.00 97.44 226 GLN A CA 1
ATOM 1864 C C . GLN A 1 226 ? 7.566 7.593 -3.325 1.00 97.44 226 GLN A C 1
ATOM 1866 O O . GLN A 1 226 ? 7.639 6.463 -3.800 1.00 97.44 226 GLN A O 1
ATOM 1871 N N . PHE A 1 227 ? 8.471 8.537 -3.599 1.00 98.06 227 PHE A N 1
ATOM 1872 C CA . PHE A 1 227 ? 9.650 8.285 -4.428 1.00 98.06 227 PHE A CA 1
ATOM 1873 C C . PHE A 1 227 ? 10.559 7.207 -3.818 1.00 98.06 227 PHE A C 1
ATOM 1875 O O . PHE A 1 227 ? 10.971 6.286 -4.514 1.00 98.06 227 PHE A O 1
ATOM 1882 N N . GLY A 1 228 ? 10.824 7.272 -2.510 1.00 97.00 228 GLY A N 1
ATOM 1883 C CA . GLY A 1 228 ? 11.633 6.288 -1.791 1.00 97.00 228 GLY A CA 1
ATOM 1884 C C . GLY A 1 228 ? 11.011 4.889 -1.762 1.00 97.00 228 GLY A C 1
ATOM 1885 O O . GLY A 1 228 ? 11.736 3.906 -1.913 1.00 97.00 228 GLY A O 1
ATOM 1886 N N . ASP A 1 229 ? 9.682 4.793 -1.625 1.00 97.69 229 ASP A N 1
ATOM 1887 C CA . ASP A 1 229 ? 8.943 3.531 -1.762 1.00 97.69 229 ASP A CA 1
ATOM 1888 C C . ASP A 1 229 ? 9.133 2.953 -3.180 1.00 97.69 229 ASP A C 1
ATOM 1890 O O . ASP A 1 229 ? 9.510 1.789 -3.319 1.00 97.69 229 ASP A O 1
ATOM 1894 N N . ALA A 1 230 ? 8.948 3.764 -4.232 1.00 98.56 230 ALA A N 1
ATOM 1895 C CA . ALA A 1 230 ? 9.168 3.339 -5.619 1.00 98.56 230 ALA A CA 1
ATOM 1896 C C . ALA A 1 230 ? 10.618 2.885 -5.865 1.00 98.56 230 ALA A C 1
ATOM 1898 O O . ALA A 1 230 ? 10.843 1.838 -6.471 1.00 98.56 230 ALA A O 1
ATOM 1899 N N . LEU A 1 231 ? 11.593 3.639 -5.348 1.00 98.12 231 LEU A N 1
ATOM 1900 C CA . LEU A 1 231 ? 13.019 3.347 -5.495 1.00 98.12 231 LEU A CA 1
ATOM 1901 C C . LEU A 1 231 ? 13.379 2.025 -4.823 1.00 98.12 231 LEU A C 1
ATOM 1903 O O . LEU A 1 231 ? 14.021 1.179 -5.435 1.00 98.12 231 LEU A O 1
ATOM 1907 N N . GLY A 1 232 ? 12.904 1.812 -3.594 1.00 97.25 232 GLY A N 1
ATOM 1908 C CA . GLY A 1 232 ? 13.149 0.574 -2.861 1.00 97.25 232 GLY A CA 1
ATOM 1909 C C . GLY A 1 232 ? 12.552 -0.655 -3.548 1.00 97.25 232 GLY A C 1
ATOM 1910 O O . GLY A 1 232 ? 13.188 -1.708 -3.552 1.00 97.25 232 GLY A O 1
ATOM 1911 N N . VAL A 1 233 ? 11.359 -0.530 -4.142 1.00 98.38 233 VAL A N 1
ATOM 1912 C CA . VAL A 1 233 ? 10.760 -1.607 -4.946 1.00 98.38 233 VAL A CA 1
ATOM 1913 C C . VAL A 1 233 ? 11.590 -1.859 -6.201 1.00 98.38 233 VAL A C 1
ATOM 1915 O O . VAL A 1 233 ? 11.948 -3.007 -6.455 1.00 98.38 233 VAL A O 1
ATOM 1918 N N . TYR A 1 234 ? 11.955 -0.809 -6.944 1.00 98.50 234 TYR A N 1
ATOM 1919 C CA . TYR A 1 234 ? 12.776 -0.939 -8.147 1.00 98.50 234 TYR A CA 1
ATOM 1920 C C . TYR A 1 234 ? 14.109 -1.626 -7.845 1.00 98.50 234 TYR A C 1
ATOM 1922 O O . TYR A 1 234 ? 14.428 -2.643 -8.448 1.00 98.50 234 TYR A O 1
ATOM 1930 N N . GLU A 1 235 ? 14.856 -1.145 -6.851 1.00 96.75 235 GLU A N 1
ATOM 1931 C CA . GLU A 1 235 ? 16.157 -1.703 -6.481 1.00 96.75 235 GLU A CA 1
ATOM 1932 C C . GLU A 1 235 ? 16.074 -3.175 -6.074 1.00 96.75 235 GLU A C 1
ATOM 1934 O O . GLU A 1 235 ? 17.003 -3.934 -6.326 1.00 96.75 235 GLU A O 1
ATOM 1939 N N . ILE A 1 236 ? 14.992 -3.624 -5.442 1.00 96.88 236 ILE A N 1
ATOM 1940 C CA . ILE A 1 236 ? 14.883 -5.024 -5.011 1.00 96.88 236 ILE A CA 1
ATOM 1941 C C . ILE A 1 236 ? 14.394 -5.917 -6.154 1.00 96.88 236 ILE A C 1
ATOM 1943 O O . ILE A 1 236 ? 14.902 -7.029 -6.298 1.00 96.88 236 ILE A O 1
ATOM 1947 N N . GLN A 1 237 ? 13.477 -5.426 -6.987 1.00 97.00 237 GLN A N 1
ATOM 1948 C CA . GLN A 1 237 ? 12.811 -6.211 -8.031 1.00 97.00 237 GLN A CA 1
ATOM 1949 C C . GLN A 1 237 ? 13.449 -6.084 -9.416 1.00 97.00 237 GLN A C 1
ATOM 1951 O O . GLN A 1 237 ? 13.075 -6.835 -10.305 1.00 97.00 237 GLN A O 1
ATOM 1956 N N . GLU A 1 238 ? 14.410 -5.179 -9.616 1.00 95.44 238 GLU A N 1
ATOM 1957 C CA . GLU A 1 238 ? 15.000 -4.797 -10.911 1.00 95.44 238 GLU A CA 1
ATOM 1958 C C . GLU A 1 238 ? 15.158 -5.944 -11.921 1.00 95.44 238 GLU A C 1
ATOM 1960 O O . GLU A 1 238 ? 14.773 -5.815 -13.080 1.00 95.44 238 GLU A O 1
ATOM 1965 N N . ARG A 1 239 ? 15.694 -7.084 -11.465 1.00 93.56 239 ARG A N 1
ATOM 1966 C CA . ARG A 1 239 ? 16.005 -8.258 -12.296 1.00 93.56 239 ARG A CA 1
ATOM 1967 C C . ARG A 1 239 ? 14.778 -8.972 -12.865 1.00 93.56 239 ARG A C 1
ATOM 1969 O O . ARG A 1 239 ? 14.925 -9.740 -13.808 1.00 93.56 239 ARG A O 1
ATOM 1976 N N . THR A 1 240 ? 13.609 -8.783 -12.263 1.00 95.56 240 THR A N 1
ATOM 1977 C CA . THR A 1 240 ? 12.355 -9.458 -12.623 1.00 95.56 240 THR A CA 1
ATOM 1978 C C . THR A 1 240 ? 11.287 -8.497 -13.133 1.00 95.56 240 THR A C 1
ATOM 1980 O O . THR A 1 240 ? 10.212 -8.961 -13.503 1.00 95.56 240 THR A O 1
ATOM 1983 N N . LEU A 1 241 ? 11.557 -7.186 -13.147 1.00 98.19 241 LEU A N 1
ATOM 1984 C CA . LEU A 1 241 ? 10.615 -6.182 -13.637 1.00 98.19 241 LEU A CA 1
ATOM 1985 C C . LEU A 1 241 ? 10.462 -6.256 -15.158 1.00 98.19 241 LEU A C 1
ATOM 1987 O O . LEU A 1 241 ? 11.445 -6.268 -15.903 1.00 98.19 241 LEU A O 1
ATOM 1991 N N . ASP A 1 242 ? 9.218 -6.194 -15.617 1.00 98.38 242 ASP A N 1
ATOM 1992 C CA . ASP A 1 242 ? 8.882 -5.944 -17.014 1.00 98.38 242 ASP A CA 1
ATOM 1993 C C . ASP A 1 242 ? 9.137 -4.466 -17.359 1.00 98.38 242 ASP A C 1
ATOM 1995 O O . ASP A 1 242 ? 8.300 -3.581 -17.151 1.00 98.38 242 ASP A O 1
ATOM 1999 N N . GLN A 1 243 ? 10.333 -4.192 -17.883 1.00 98.12 243 GLN A N 1
ATOM 2000 C CA . GLN A 1 243 ? 10.759 -2.835 -18.234 1.00 98.12 243 GLN A CA 1
ATOM 2001 C C . GLN A 1 243 ? 9.898 -2.224 -19.345 1.00 98.12 243 GLN A C 1
ATOM 2003 O O . GLN A 1 243 ? 9.595 -1.035 -19.296 1.00 98.12 243 GLN A O 1
ATOM 2008 N N . SER A 1 244 ? 9.435 -3.032 -20.305 1.00 98.44 244 SER A N 1
ATOM 2009 C CA . SER A 1 244 ? 8.585 -2.547 -21.400 1.00 98.44 244 SER A CA 1
ATOM 2010 C C . SER A 1 244 ? 7.217 -2.095 -20.887 1.00 98.44 244 SER A C 1
ATOM 2012 O O . SER A 1 244 ? 6.699 -1.062 -21.321 1.00 98.44 244 SER A O 1
ATOM 2014 N N . TYR A 1 245 ? 6.649 -2.830 -19.928 1.00 98.44 245 TYR A N 1
ATOM 2015 C CA . TYR A 1 245 ? 5.419 -2.441 -19.243 1.00 98.44 245 TYR A CA 1
ATOM 2016 C C . TYR A 1 245 ? 5.596 -1.140 -18.449 1.00 98.44 245 TYR A C 1
ATOM 2018 O O . TYR A 1 245 ? 4.770 -0.231 -18.573 1.00 98.44 245 TYR A O 1
ATOM 2026 N N . LEU A 1 246 ? 6.689 -1.025 -17.683 1.00 98.56 246 LEU A N 1
ATOM 2027 C CA . LEU A 1 246 ? 7.027 0.201 -16.955 1.00 98.56 246 LEU A CA 1
ATOM 2028 C C . LEU A 1 246 ? 7.156 1.398 -17.903 1.00 98.56 246 LEU A C 1
ATOM 2030 O O . LEU A 1 246 ? 6.521 2.422 -17.666 1.00 98.56 246 LEU A O 1
ATOM 2034 N N . ASP A 1 247 ? 7.902 1.264 -18.999 1.00 98.69 247 ASP A N 1
ATOM 2035 C CA . ASP A 1 247 ? 8.110 2.341 -19.974 1.00 98.69 247 ASP A CA 1
ATOM 2036 C C . ASP A 1 247 ? 6.817 2.765 -20.666 1.00 98.69 247 ASP A C 1
ATOM 2038 O O . ASP A 1 247 ? 6.603 3.949 -20.946 1.00 98.69 247 ASP A O 1
ATOM 2042 N N . HIS A 1 248 ? 5.951 1.803 -20.990 1.00 98.50 248 HIS A N 1
ATOM 2043 C CA . HIS A 1 248 ? 4.653 2.080 -21.589 1.00 98.50 248 HIS A CA 1
ATOM 2044 C C . HIS A 1 248 ? 3.774 2.894 -20.638 1.00 98.50 248 HIS A C 1
ATOM 2046 O O . HIS A 1 248 ? 3.358 4.007 -20.975 1.00 98.50 248 HIS A O 1
ATOM 2052 N N . TRP A 1 249 ? 3.523 2.376 -19.437 1.00 98.44 249 TRP A N 1
ATOM 2053 C CA . TRP A 1 249 ? 2.604 3.023 -18.508 1.00 98.44 249 TRP A CA 1
ATOM 2054 C C . TRP A 1 249 ? 3.181 4.280 -17.881 1.00 98.44 249 TRP A C 1
ATOM 2056 O O . TRP A 1 249 ? 2.430 5.222 -17.656 1.00 98.44 249 TRP A O 1
ATOM 2066 N N . ALA A 1 250 ? 4.493 4.370 -17.667 1.00 98.56 250 ALA A N 1
ATOM 2067 C CA . ALA A 1 250 ? 5.101 5.597 -17.172 1.00 98.56 250 ALA A CA 1
ATOM 2068 C C . ALA A 1 250 ? 4.904 6.767 -18.146 1.00 98.56 250 ALA A C 1
ATOM 2070 O O . ALA A 1 250 ? 4.715 7.897 -17.701 1.00 98.56 250 ALA A O 1
ATOM 2071 N N . ARG A 1 251 ? 4.882 6.516 -19.463 1.00 98.50 251 ARG A N 1
ATOM 2072 C CA . ARG A 1 251 ? 4.522 7.537 -20.461 1.00 98.50 251 ARG A CA 1
ATOM 2073 C C . ARG A 1 251 ? 3.042 7.899 -20.395 1.00 98.50 251 ARG A C 1
ATOM 2075 O O . ARG A 1 251 ? 2.719 9.078 -20.325 1.00 98.50 251 ARG A O 1
ATOM 2082 N N . VAL A 1 252 ? 2.151 6.905 -20.371 1.00 97.88 252 VAL A N 1
ATOM 2083 C CA . VAL A 1 252 ? 0.692 7.132 -20.320 1.00 97.88 252 VAL A CA 1
ATOM 2084 C C . VAL A 1 252 ? 0.271 7.874 -19.046 1.00 97.88 252 VAL A C 1
ATOM 2086 O O . VAL A 1 252 ? -0.601 8.736 -19.086 1.00 97.88 252 VAL A O 1
ATOM 2089 N N . LEU A 1 253 ? 0.904 7.561 -17.916 1.00 97.44 253 LEU A N 1
ATOM 2090 C CA . LEU A 1 253 ? 0.639 8.164 -16.608 1.00 97.44 253 LEU A CA 1
ATOM 2091 C C . LEU A 1 253 ? 1.427 9.464 -16.373 1.00 97.44 253 LEU A C 1
ATOM 2093 O O . LEU A 1 253 ? 1.309 10.058 -15.301 1.00 97.44 253 LEU A O 1
ATOM 2097 N N . ASP A 1 254 ? 2.229 9.892 -17.352 1.00 98.12 254 ASP A N 1
ATOM 2098 C CA . ASP A 1 254 ? 3.082 11.081 -17.300 1.00 98.12 254 ASP A CA 1
ATOM 2099 C C . ASP A 1 254 ? 4.018 11.100 -16.069 1.00 98.12 254 ASP A C 1
ATOM 2101 O O . ASP A 1 254 ? 4.118 12.072 -15.318 1.00 98.12 254 ASP A O 1
ATOM 2105 N N . VAL A 1 255 ? 4.684 9.969 -15.824 1.00 98.62 255 VAL A N 1
ATOM 2106 C CA . VAL A 1 255 ? 5.691 9.772 -14.763 1.00 98.62 255 VAL A CA 1
ATOM 2107 C C . VAL A 1 255 ? 7.024 9.236 -15.298 1.00 98.62 255 VAL A C 1
ATOM 2109 O O . VAL A 1 255 ? 7.897 8.876 -14.511 1.00 98.62 255 VAL A O 1
ATOM 2112 N N . ALA A 1 256 ? 7.224 9.215 -16.620 1.00 98.69 256 ALA A N 1
ATOM 2113 C CA . ALA A 1 256 ? 8.448 8.718 -17.257 1.00 98.69 256 ALA A CA 1
ATOM 2114 C C . ALA A 1 256 ? 9.720 9.400 -16.721 1.00 98.69 256 ALA A C 1
ATOM 2116 O O . ALA A 1 256 ? 10.674 8.717 -16.368 1.00 98.69 256 ALA A O 1
ATOM 2117 N N . GLY A 1 257 ? 9.710 10.727 -16.544 1.00 98.50 257 GLY A N 1
ATOM 2118 C CA . GLY A 1 257 ? 10.859 11.442 -15.971 1.00 98.50 257 GLY A CA 1
ATOM 2119 C C . GLY A 1 257 ? 11.186 11.031 -14.528 1.00 98.50 257 GLY A C 1
ATOM 2120 O O . GLY A 1 257 ? 12.351 11.006 -14.139 1.00 98.50 257 GLY A O 1
ATOM 2121 N N . LEU A 1 258 ? 10.175 10.655 -13.734 1.00 98.69 258 LEU A N 1
ATOM 2122 C CA . LEU A 1 258 ? 10.404 10.116 -12.393 1.00 98.69 258 LEU A CA 1
ATOM 2123 C C . LEU A 1 258 ? 10.960 8.691 -12.449 1.00 98.69 258 LEU A C 1
ATOM 2125 O O . LEU A 1 258 ? 11.826 8.367 -11.644 1.00 98.69 258 LEU A O 1
ATOM 2129 N N . LEU A 1 259 ? 10.503 7.861 -13.391 1.00 98.75 259 LEU A N 1
ATOM 2130 C CA . LEU A 1 259 ? 11.044 6.515 -13.591 1.00 98.75 259 LEU A CA 1
ATOM 2131 C C . LEU A 1 259 ? 12.523 6.561 -14.009 1.00 98.75 259 LEU A C 1
ATOM 2133 O O . LEU A 1 259 ? 13.329 5.824 -13.451 1.00 98.75 259 LEU A O 1
ATOM 2137 N N . GLU A 1 260 ? 12.905 7.474 -14.903 1.00 98.50 260 GLU A N 1
ATOM 2138 C CA . GLU A 1 260 ? 14.316 7.688 -15.260 1.00 98.50 260 GLU A CA 1
ATOM 2139 C C . GLU A 1 260 ? 15.151 8.128 -14.055 1.00 98.50 260 GLU A C 1
ATOM 2141 O O . GLU A 1 260 ? 16.256 7.633 -13.839 1.00 98.50 260 GLU A O 1
ATOM 2146 N N . LYS A 1 261 ? 14.597 8.994 -13.199 1.00 98.19 261 LYS A N 1
ATOM 2147 C CA . LYS A 1 261 ? 15.258 9.376 -11.947 1.00 98.19 261 LYS A CA 1
ATOM 2148 C C . LYS A 1 261 ? 15.444 8.179 -11.005 1.00 98.19 261 LYS A C 1
ATOM 2150 O O . LYS A 1 261 ? 16.499 8.056 -10.394 1.00 98.19 261 LYS A O 1
ATOM 2155 N N . ILE A 1 262 ? 14.460 7.280 -10.907 1.00 97.88 262 ILE A N 1
ATOM 2156 C CA . ILE A 1 262 ? 14.581 6.028 -10.138 1.00 97.88 262 ILE A CA 1
ATOM 2157 C C . ILE A 1 262 ? 15.720 5.164 -10.682 1.00 97.88 262 ILE A C 1
ATOM 2159 O O . ILE A 1 262 ? 16.548 4.701 -9.903 1.00 97.88 262 ILE A O 1
ATOM 2163 N N . ARG A 1 263 ? 15.790 4.980 -12.006 1.00 97.12 263 ARG A N 1
ATOM 2164 C CA . ARG A 1 263 ? 16.847 4.202 -12.672 1.00 97.12 263 ARG A CA 1
ATOM 2165 C C . ARG A 1 263 ? 18.236 4.786 -12.420 1.00 97.12 263 ARG A C 1
ATOM 2167 O O . ARG A 1 263 ? 19.161 4.037 -12.135 1.00 97.12 263 ARG A O 1
ATOM 2174 N N . ALA A 1 264 ? 18.362 6.111 -12.473 1.00 95.06 264 ALA A N 1
ATOM 2175 C CA . ALA A 1 264 ? 19.620 6.810 -12.222 1.00 95.06 264 ALA A CA 1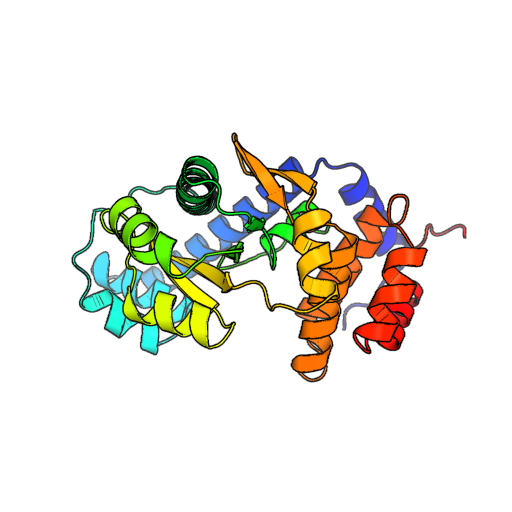
ATOM 2176 C C . ALA A 1 264 ? 20.066 6.759 -10.747 1.00 95.06 264 ALA A C 1
ATOM 2178 O O . ALA A 1 264 ? 21.261 6.801 -10.469 1.00 95.06 264 ALA A O 1
ATOM 2179 N N . GLU A 1 265 ? 19.126 6.695 -9.799 1.00 93.88 265 GLU A N 1
ATOM 2180 C CA . GLU A 1 265 ? 19.422 6.667 -8.359 1.00 93.88 265 GLU A CA 1
ATOM 2181 C C . GLU A 1 265 ? 19.514 5.261 -7.750 1.00 93.88 265 GLU A C 1
ATOM 2183 O O . GLU A 1 265 ? 19.942 5.127 -6.599 1.00 93.88 265 GLU A O 1
ATOM 2188 N N . ALA A 1 266 ? 19.077 4.226 -8.469 1.00 93.62 266 ALA A N 1
ATOM 2189 C CA . ALA A 1 266 ? 19.103 2.853 -7.987 1.00 93.62 266 ALA A CA 1
ATOM 2190 C C . ALA A 1 266 ? 20.539 2.416 -7.665 1.00 93.62 266 ALA A C 1
ATOM 2192 O O . ALA A 1 266 ? 21.455 2.610 -8.463 1.00 93.62 266 ALA A O 1
ATOM 2193 N N . ALA A 1 267 ? 20.749 1.820 -6.488 1.00 88.69 267 ALA A N 1
ATOM 2194 C CA . ALA A 1 267 ? 22.079 1.369 -6.104 1.00 88.69 267 ALA A CA 1
ATOM 2195 C C . ALA A 1 267 ? 22.576 0.246 -7.031 1.00 88.69 267 ALA A C 1
ATOM 2197 O O . ALA A 1 267 ? 21.931 -0.798 -7.165 1.00 88.69 267 ALA A O 1
ATOM 2198 N N . LEU A 1 268 ? 23.763 0.446 -7.603 1.00 84.62 268 LEU A N 1
ATOM 2199 C CA . LEU A 1 268 ? 24.450 -0.510 -8.468 1.00 84.62 268 LEU A CA 1
ATOM 2200 C C . LEU A 1 268 ? 25.555 -1.252 -7.701 1.00 84.62 268 LEU A C 1
ATOM 2202 O O . LEU A 1 268 ? 26.062 -0.737 -6.699 1.00 84.62 268 LEU A O 1
ATOM 2206 N N . PRO A 1 269 ? 25.960 -2.455 -8.147 1.00 81.56 269 PRO A N 1
ATOM 2207 C CA . PRO A 1 269 ? 27.155 -3.092 -7.620 1.00 81.56 269 PRO A CA 1
ATOM 2208 C C . PRO A 1 269 ? 28.375 -2.168 -7.788 1.00 81.56 269 PRO A C 1
ATOM 2210 O O . PRO A 1 269 ? 28.508 -1.552 -8.839 1.00 81.56 269 PRO A O 1
ATOM 2213 N N . PRO A 1 270 ? 29.286 -2.093 -6.801 1.00 69.75 270 PRO A N 1
ATOM 2214 C CA . PRO A 1 270 ? 30.425 -1.166 -6.804 1.00 69.75 270 PRO A CA 1
ATOM 2215 C C . PRO A 1 270 ? 31.481 -1.426 -7.897 1.00 69.75 270 PRO A C 1
ATOM 2217 O O . PRO A 1 270 ? 32.448 -0.676 -7.967 1.00 69.75 270 PRO A O 1
ATOM 2220 N N . ASP A 1 271 ? 31.283 -2.449 -8.734 1.00 67.12 271 ASP A N 1
ATOM 2221 C CA . ASP A 1 271 ? 32.199 -2.881 -9.797 1.00 67.12 271 ASP A CA 1
ATOM 2222 C C . ASP A 1 271 ? 31.539 -2.837 -11.199 1.00 67.12 271 ASP A C 1
ATOM 2224 O O . ASP A 1 271 ? 31.976 -3.545 -12.108 1.00 67.12 271 ASP A O 1
ATOM 2228 N N . VAL A 1 272 ? 30.456 -2.060 -11.359 1.00 56.03 272 VAL A N 1
ATOM 2229 C CA . VAL A 1 272 ? 29.788 -1.765 -12.647 1.00 56.03 272 VAL A CA 1
ATOM 2230 C C . VAL A 1 272 ? 30.097 -0.339 -13.077 1.00 56.03 272 VAL A C 1
ATOM 2232 O O . VAL A 1 272 ? 30.002 0.559 -12.210 1.00 56.03 272 VAL A O 1
#

Foldseek 3Di:
DPPDDLQVQLVVLVVVLPDALVVLVVVLLVVQVVVLVVQLVVLCVVPVPDDPLRSVLVSCCVQVNDVVSVVLVPDPADAAPPDRLLVVVVLLQVLCVVVVKQKAWADPSLLSSLFGRDYDQATEMEIQDDLVCLVVSCVSCVVFWDDDSVQVNVCQVVQAWDWIAGRNNRHIYIYGYQDPDPLSVVQRVVWDWDDRPHDIGTHGDLLVNLLVLLLVCVVVVGDPVSLVSSLRSCLSCVVPDPVVVNCVVCVVSVRNVSVVVSVVPRRDNPVD

Secondary structure (DSSP, 8-state):
-----HHHHHHHHHHHHTS-HHHHHHHHHHHHHHHHHHHHHHHHHH-TT--HHHHHHHHHHHHH-HHHHHHHHTS-PPPP----HHHHHHHHHHHHHHTT--EEEEHHHHHHHHS-----S-EEEEE---GGGHHHHHHHHTTTEE--HHHHHHHHHHT-EEEEEETTT--EEEEEEPPSSHHHHHHHHT-EEEEETTEEEEE--HHHHHHHHHHHHHHTTS-HHHHHHHHHHHHHHGGG--HHHHHHHHHHTT-HHHHHHHHHHSPPPTT-

Sequence (272 aa):
MAVRDLKTEWLRVKGYRAMTPQRRFEIAQGLIHTGRMTVERAIQQQRPNLSARDLEIELWNRIYGRGWAERMRSLARKGKQNMEDWRVVSKIIQVLEEHGIPYAIVGGYSAIYWGRPRFTQDADLLVDLKMSQVNLLVEALADEFVISREAIQDAIRLRSEFNLIHQAEVFKTDLWIVPNTPYDRQVLERRRRGELGDGAVYYQSPEDTILSKLRWCKAANFSERQFGDALGVYEIQERTLDQSYLDHWARVLDVAGLLEKIRAEAALPPDV

=== Feature glossary ===
A reading guide for the features in this record.

Start from the sequence.

  · Sequence gives the chain of amino acids in standard one-letter code (A=alanine, C=cysteine, …, Y=tyrosine), read N→C. It is the only feature that is directly encoded by the gene; all structural features are derived from the folded form of this sequence.

Fold it, and you get atomic coordinates and the backbone conformation that goes with them.

  · The mmCIF table is the protein's shape written out atom by atom. For each backbone N, Cα, C, and carbonyl O, it records an (x, y, z) coordinate triple in Å plus the residue type, chain letter, and residue number.

  · Backbone dihedral angles. Every residue except chain termini has a φ (preceding-C → N → Cα → C) and a ψ (N → Cα → C → next-N). They are reported in degrees following the IUPAC sign convention. Secondary structure is essentially a statement about which (φ, ψ) basin each residue occupies.

  · DSSP 8-state secondary structure assigns each residue one of H (α-helix), G (3₁₀-helix), I (π-helix), E (extended β-strand), B (isolated β-bridge), T (hydrogen-bonded turn), S (bend), or '-' (coil). The assignment is computed from backbone hydrogen-bond geometry via the Kabsch–Sander algorithm.

  · P-SEA three-state annotation labels each residue as helix, strand, or coil based purely on the geometry of the Cα trace. It serves as a fallback when the full backbone (and thus DSSP) is unavailable.

Summarize the fold with a handful of shape descriptors and a per-residue structural alphabet.

  · Radius of gyration (Rg) is the root-mean-square distance of Cα atoms from their centroid — a single number for overall size and compactness. A globular domain of N residues has Rg ≈ 2.2·N^0.38 Å; an extended or disordered chain has a much larger Rg. The Cα contact count is the number of residue pairs whose Cα atoms are within 8 Å and are more than fo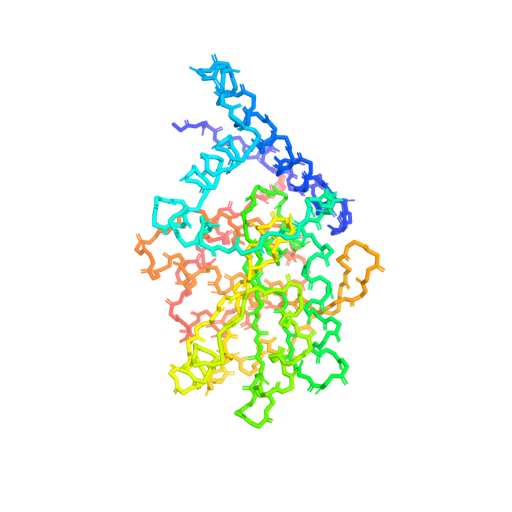ur positions apart in sequence — a standard proxy for tertiary packing density. The bounding box is the smallest axis-aligned box enclosing all Cα atoms.

  · Foldseek's 3Di representation compresses backbone geometry into a per-residue letter drawn from a learned twenty-state alphabet. It captures the tertiary interaction pattern around each residue — which residues are packed against it in space, regardless of where they are in sequence.

  · Accessible surface area quantifies burial. A residue with SASA near zero is packed into the hydrophobic core; one with SASA >100 Å² sits on the surface. Computed here via the Shrake–Rupley numerical algorithm with a 1.4 Å probe.

Ask how reliable the model is.

  · For AlphaFold models, the B-factor field carries pLDDT — the model's own estimate of local accuracy on a 0–100 scale. Regions with pLDDT<50 should be treated as essentially unmodeled; they often correspond to intrinsically disordered segments.

  · For experimental (PDB) structures, the B-factor (temperature factor) quantifies the positional spread of each atom in the crystal — a combination of thermal vibration and static disorder — in units of Å². High B-factors mark flexible loops or poorly resolved regions; low B-factors mark the rigid, well-ordered core.

  · PAE(i, j) answers: if I align the predicted and true structures on residue i, how far off (in Å) do I expect residue j to be? A block-diagonal PAE matrix with low values on the blocks and high values off-diagonal is the signature of a multi-domain protein with confidently predicted domains but uncertain inter-domain orientation.

Place it in context: what it resembles, what it is annotated as, and how it looks.

  · Structural nearest neighbors (via Foldseek easy-search vs the PDB). Reported per hit: target PDB id, E-value, and alignment TM-score. A TM-score above ~0.5 is the conventional threshold for 'same fold'.

  · Functional annotations link the protein to curated databases. InterPro entries identify conserved domains and families by matching the sequence against member-database signatures (Pfam, PROSITE, CDD, …). Gene Ontology (GO) terms describe molecular function, biological process, and cellular component in a controlled vocabulary. CATH places the structure in a hierarchical fold classification (Class/Architecture/Topology/Homologous-superfamily). The organism is the source species.

  · Plot images: a contact map (which residues are close in 3D, as an N×N binary image), a Ramachandran scatter (backbone torsion angles, revealing secondary-structure composition at a glance), and — for AlphaFold structures — a PAE heatmap (pairwise prediction confidence).

  · Structure images are PyMOL renders from six orthogonal camera directions. Cartoon representation draws helices as coils and strands as arrows; sticks shows the backbone as bonds; surface shows the solvent-excluded envelope. Rainbow coloring maps sequence position to hue (blue→red, N→C); chain coloring assigns a distinct color per polypeptide.